Protein AF-A0AAN7P7C6-F1 (afdb_monomer_lite)

Foldseek 3Di:
DDDDDDDDDDDDDDDDDDDDDCPPDPDPPPPPDQAADEQVNLVVVCVVVVDDLVRSLVVVVVCVVVVRHDPPHDSCPSVCVVVVVVPPDPDPCLFFLDDPPPVVCVVVDPDGHGDDDQDDPPSPNPDDDPDDPVPDDDDVQVVLLVLLQVLLCPDDCPAQLVVVVCVVCVVDDSVCSNRSPDHSVSSVVCLPDPVSLVSDDPVSNVSSVVSNVD

Structure (mmCIF, N/CA/C/O backbone):
data_AF-A0AAN7P7C6-F1
#
_entry.id   AF-A0AAN7P7C6-F1
#
loop_
_atom_site.group_PDB
_atom_site.id
_atom_site.type_symbol
_atom_site.label_atom_id
_atom_site.label_alt_id
_atom_site.label_comp_id
_atom_site.label_asym_id
_atom_site.label_entity_id
_atom_site.label_seq_id
_atom_site.pdbx_PDB_ins_code
_atom_site.Cartn_x
_atom_site.Cartn_y
_atom_site.Cartn_z
_atom_site.occupancy
_atom_site.B_iso_or_equiv
_atom_site.auth_seq_id
_atom_site.auth_comp_id
_atom_site.auth_asym_id
_atom_site.auth_atom_id
_atom_site.pdbx_PDB_model_num
ATOM 1 N N . MET A 1 1 ? 38.086 -78.136 38.978 1.00 41.84 1 MET A N 1
ATOM 2 C CA . MET A 1 1 ? 38.034 -78.380 37.524 1.00 41.84 1 MET A CA 1
ATOM 3 C C . MET A 1 1 ? 38.592 -77.119 36.884 1.00 41.84 1 MET A C 1
ATOM 5 O O . MET A 1 1 ? 37.825 -76.219 36.587 1.00 41.84 1 MET A O 1
ATOM 9 N N . SER A 1 2 ? 39.904 -76.863 36.952 1.00 34.91 2 SER A N 1
ATOM 10 C CA . SER A 1 2 ? 41.025 -77.713 36.476 1.00 34.91 2 SER A CA 1
ATOM 11 C C . SER A 1 2 ? 40.855 -77.948 34.974 1.00 34.91 2 SER A C 1
ATOM 13 O O . SER A 1 2 ? 39.851 -78.556 34.617 1.00 34.91 2 SER A O 1
ATOM 15 N N . GLN A 1 3 ? 41.639 -77.226 34.154 1.00 33.44 3 GLN A N 1
ATOM 16 C CA . GLN A 1 3 ? 42.780 -77.745 33.350 1.00 33.44 3 GLN A CA 1
ATOM 17 C C . GLN A 1 3 ? 42.291 -78.570 32.149 1.00 33.44 3 GLN A C 1
ATOM 19 O O . GLN A 1 3 ? 41.327 -79.307 32.292 1.00 33.44 3 GLN A O 1
ATOM 24 N N . ASP A 1 4 ? 42.834 -78.550 30.937 1.00 33.22 4 ASP A N 1
ATOM 25 C CA . ASP A 1 4 ? 44.028 -78.013 30.254 1.00 33.22 4 ASP A CA 1
ATOM 26 C C . ASP A 1 4 ? 43.662 -78.109 28.738 1.00 33.22 4 ASP A C 1
ATOM 28 O O . ASP A 1 4 ? 42.779 -78.892 28.387 1.00 33.22 4 ASP A O 1
ATOM 32 N N . LEU A 1 5 ? 44.092 -77.270 27.786 1.00 42.06 5 LEU A N 1
ATOM 33 C CA . LEU A 1 5 ? 45.444 -77.079 27.226 1.00 42.06 5 LEU A CA 1
ATOM 34 C C . LEU A 1 5 ? 46.142 -78.365 26.723 1.00 42.06 5 LEU A C 1
ATOM 36 O O . LEU A 1 5 ? 46.981 -78.918 27.418 1.00 42.06 5 LEU A O 1
ATOM 40 N N . SER A 1 6 ? 45.842 -78.774 25.483 1.00 37.19 6 SER A N 1
ATOM 41 C CA . SER A 1 6 ? 46.757 -79.394 24.490 1.00 37.19 6 SER A CA 1
ATOM 42 C C . SER A 1 6 ? 45.931 -79.656 23.211 1.00 37.19 6 SER A C 1
ATOM 44 O O . SER A 1 6 ? 44.838 -80.199 23.302 1.00 37.19 6 SER A O 1
ATOM 46 N N . ASP A 1 7 ? 46.263 -79.210 22.002 1.00 36.22 7 ASP A N 1
ATOM 47 C CA . ASP A 1 7 ? 47.577 -79.189 21.377 1.00 36.22 7 ASP A CA 1
ATOM 48 C C . ASP A 1 7 ? 47.864 -77.872 20.645 1.00 36.22 7 ASP A C 1
ATOM 50 O O . ASP A 1 7 ? 47.148 -77.447 19.735 1.00 36.22 7 ASP A O 1
ATOM 54 N N . LEU A 1 8 ? 48.983 -77.273 21.050 1.00 42.84 8 LEU A N 1
ATOM 55 C CA . LEU A 1 8 ? 49.893 -76.557 20.171 1.00 42.84 8 LEU A CA 1
ATOM 56 C C . LEU A 1 8 ? 50.578 -77.586 19.257 1.00 42.84 8 LEU A C 1
ATOM 58 O O . LEU A 1 8 ? 51.174 -78.542 19.744 1.00 42.84 8 LEU A O 1
ATOM 62 N N . SER A 1 9 ? 50.588 -77.317 17.960 1.00 41.06 9 SER A N 1
ATOM 63 C CA . SER A 1 9 ? 51.761 -77.551 17.114 1.00 41.06 9 SER A CA 1
ATOM 64 C C . SER A 1 9 ? 51.738 -76.420 16.088 1.00 41.06 9 SER A C 1
ATOM 66 O O . SER A 1 9 ? 50.829 -76.361 15.262 1.00 41.06 9 SER A O 1
ATOM 68 N N . ASP A 1 10 ? 52.501 -75.358 16.343 1.00 41.09 10 ASP A N 1
ATOM 69 C CA . ASP A 1 10 ? 53.883 -75.210 15.852 1.00 41.09 10 ASP A CA 1
ATOM 70 C C . ASP A 1 10 ? 53.861 -74.870 14.359 1.00 41.09 10 ASP A C 1
ATOM 72 O O . ASP A 1 10 ? 53.256 -75.585 13.570 1.00 41.09 10 ASP A O 1
ATOM 76 N N . LEU A 1 11 ? 54.482 -73.834 13.815 1.00 42.72 11 LEU A N 1
ATOM 77 C CA . LEU A 1 11 ? 55.506 -72.840 14.165 1.00 42.72 11 LEU A CA 1
ATOM 78 C C . LEU A 1 11 ? 55.443 -71.883 12.935 1.00 42.72 11 LEU A C 1
ATOM 80 O O . LEU A 1 11 ? 55.070 -72.329 11.850 1.00 42.72 11 LEU A O 1
ATOM 84 N N . SER A 1 12 ? 55.755 -70.592 12.921 1.00 40.00 12 SER A N 1
ATOM 85 C CA . SER A 1 12 ? 56.535 -69.721 13.796 1.00 40.00 12 SER A CA 1
ATOM 86 C C . SER A 1 12 ? 56.384 -68.276 13.281 1.00 40.00 12 SER A C 1
ATOM 88 O O . SER A 1 12 ? 56.509 -68.037 12.080 1.00 40.00 12 SER A O 1
ATOM 90 N N . ASP A 1 13 ? 56.127 -67.357 14.208 1.00 36.00 13 ASP A N 1
ATOM 91 C CA . ASP A 1 13 ? 56.862 -66.107 14.468 1.00 36.00 13 ASP A CA 1
ATOM 92 C C . ASP A 1 13 ? 57.105 -65.068 13.351 1.00 36.00 13 ASP A C 1
ATOM 94 O O . ASP A 1 13 ? 58.026 -65.152 12.547 1.00 36.00 13 ASP A O 1
ATOM 98 N N . THR A 1 14 ? 56.251 -64.040 13.369 1.00 39.28 14 THR A N 1
ATOM 99 C CA . THR A 1 14 ? 56.518 -62.671 13.871 1.00 39.28 14 THR A CA 1
ATOM 100 C C . THR A 1 14 ? 57.891 -61.998 13.646 1.00 39.28 14 THR A C 1
ATOM 102 O O . THR A 1 14 ? 58.908 -62.462 14.147 1.00 39.28 14 THR A O 1
ATOM 105 N N . GLU A 1 15 ? 57.799 -60.779 13.074 1.00 44.72 15 GLU A N 1
ATOM 106 C CA . GLU A 1 15 ? 58.748 -59.634 13.054 1.00 44.72 15 GLU A CA 1
ATOM 107 C C . GLU A 1 15 ? 60.028 -59.807 12.216 1.00 44.72 15 GLU A C 1
ATOM 109 O O . GLU A 1 15 ? 60.771 -60.760 12.370 1.00 44.72 15 GLU A O 1
ATOM 114 N N . MET A 1 16 ? 60.416 -58.946 11.274 1.00 34.75 16 MET A N 1
ATOM 115 C CA . MET A 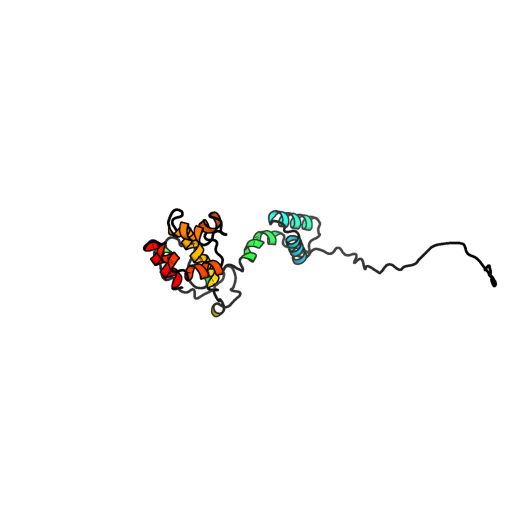1 16 ? 60.265 -57.513 10.972 1.00 34.75 16 MET A CA 1
ATOM 116 C C . MET A 1 16 ? 60.384 -57.390 9.422 1.00 34.75 16 MET A C 1
ATOM 118 O O . MET A 1 16 ? 60.939 -58.291 8.805 1.00 34.75 16 MET A O 1
ATOM 122 N N . VAL A 1 17 ? 59.950 -56.383 8.657 1.00 36.00 17 VAL A N 1
ATOM 123 C CA . VAL A 1 17 ? 60.179 -54.928 8.704 1.00 36.00 17 VAL A CA 1
ATOM 124 C C . VAL A 1 17 ? 59.410 -54.316 7.506 1.00 36.00 17 VAL A C 1
ATOM 126 O O . VAL A 1 17 ? 59.310 -54.956 6.464 1.00 36.00 17 VAL A O 1
ATOM 129 N N . GLU A 1 18 ? 58.988 -53.057 7.655 1.00 39.84 18 GLU A N 1
ATOM 130 C CA . GLU A 1 18 ? 58.665 -52.065 6.602 1.00 39.84 18 GLU A CA 1
ATOM 131 C C . GLU A 1 18 ? 57.413 -52.308 5.729 1.00 39.84 18 GLU A C 1
ATOM 133 O O . GLU A 1 18 ? 57.330 -53.205 4.903 1.00 39.84 18 GLU A O 1
ATOM 138 N N . PHE A 1 19 ? 56.315 -51.581 5.966 1.00 41.97 19 PHE A N 1
ATOM 139 C CA . PHE A 1 19 ? 56.111 -50.177 5.563 1.00 41.97 19 PHE A CA 1
ATOM 140 C C . PHE A 1 19 ? 56.259 -49.999 4.050 1.00 41.97 19 PHE A C 1
ATOM 142 O O . PHE A 1 19 ? 57.363 -49.810 3.575 1.00 41.97 19 PHE A O 1
ATOM 149 N N . PHE A 1 20 ? 55.143 -50.086 3.320 1.00 32.44 20 PHE A N 1
ATOM 150 C CA . PHE A 1 20 ? 54.698 -49.128 2.296 1.00 32.44 20 PHE A CA 1
ATOM 151 C C . PHE A 1 20 ? 53.353 -49.632 1.751 1.00 32.44 20 PHE A C 1
ATOM 153 O O . PHE A 1 20 ? 53.285 -50.492 0.875 1.00 32.44 20 PHE A O 1
ATOM 160 N N . SER A 1 21 ? 52.259 -49.131 2.326 1.00 39.59 21 SER A N 1
ATOM 161 C CA . SER A 1 21 ? 50.924 -49.285 1.751 1.00 39.59 21 SER A CA 1
ATOM 162 C C . SER A 1 21 ? 50.838 -48.377 0.528 1.00 39.59 21 SER A C 1
ATOM 164 O O . SER A 1 21 ? 50.734 -47.162 0.672 1.00 39.59 21 SER A O 1
ATOM 166 N N . ASP A 1 22 ? 50.906 -48.959 -0.664 1.00 42.47 22 ASP A N 1
ATOM 167 C CA . ASP A 1 22 ? 50.702 -48.250 -1.928 1.00 42.47 22 ASP A CA 1
ATOM 168 C C . ASP A 1 22 ? 49.186 -48.148 -2.204 1.00 42.47 22 ASP A C 1
ATOM 170 O O . ASP A 1 22 ? 48.612 -48.831 -3.056 1.00 42.47 22 ASP A O 1
ATOM 174 N N . GLU A 1 23 ? 48.500 -47.330 -1.402 1.00 47.97 23 GLU A N 1
ATOM 175 C CA . GLU A 1 23 ? 47.156 -46.838 -1.719 1.00 47.97 23 GLU A CA 1
ATOM 176 C C . GLU A 1 23 ? 47.327 -45.738 -2.767 1.00 47.97 23 GLU A C 1
ATOM 178 O O . GLU A 1 23 ? 47.659 -44.594 -2.460 1.00 47.97 23 GLU A O 1
ATOM 183 N N . ARG A 1 24 ? 47.165 -46.127 -4.034 1.00 48.12 24 ARG A N 1
ATOM 184 C CA . ARG A 1 24 ? 47.150 -45.216 -5.179 1.00 48.12 24 ARG A CA 1
ATOM 185 C C . ARG A 1 24 ? 46.070 -44.158 -4.970 1.00 48.12 24 ARG A C 1
ATOM 187 O O . ARG A 1 24 ? 44.881 -44.448 -5.097 1.00 48.12 24 ARG A O 1
ATOM 194 N N . ASP A 1 25 ? 46.532 -42.956 -4.642 1.00 45.72 25 ASP A N 1
ATOM 195 C CA . ASP A 1 25 ? 45.743 -41.736 -4.559 1.00 45.72 25 ASP A CA 1
ATOM 196 C C . ASP A 1 25 ? 45.026 -41.531 -5.894 1.00 45.72 25 ASP A C 1
ATOM 198 O O . ASP A 1 25 ? 45.630 -41.559 -6.968 1.00 45.72 25 ASP A O 1
ATOM 202 N N . SER A 1 26 ? 43.707 -41.429 -5.813 1.00 52.72 26 SER A N 1
ATOM 203 C CA . SER A 1 26 ? 42.824 -41.196 -6.942 1.00 52.72 26 SER A CA 1
ATOM 204 C C . SER A 1 26 ? 43.293 -39.975 -7.726 1.00 52.72 26 SER A C 1
ATOM 206 O O . SER A 1 26 ? 43.365 -38.885 -7.161 1.00 52.72 26 SER A O 1
ATOM 208 N N . ASP A 1 27 ? 43.574 -40.163 -9.015 1.00 42.25 27 ASP A N 1
ATOM 209 C CA . ASP A 1 27 ? 43.981 -39.121 -9.955 1.00 42.25 27 ASP A CA 1
ATOM 210 C C . ASP A 1 27 ? 42.988 -37.943 -9.947 1.00 42.25 27 ASP A C 1
ATOM 212 O O . ASP A 1 27 ? 42.008 -37.898 -10.695 1.00 42.25 27 ASP A O 1
ATOM 216 N N . PHE A 1 28 ? 43.240 -36.949 -9.096 1.00 47.59 28 PHE A N 1
ATOM 217 C CA . PHE A 1 28 ? 42.701 -35.615 -9.282 1.00 47.59 28 PHE A CA 1
ATOM 218 C C . PHE A 1 28 ? 43.470 -35.020 -10.456 1.00 47.59 28 PHE A C 1
ATOM 220 O O . PHE A 1 28 ? 44.597 -34.548 -10.298 1.00 47.59 28 PHE A O 1
ATOM 227 N N . GLU A 1 29 ? 42.879 -35.077 -11.650 1.00 56.81 29 GLU A N 1
ATOM 228 C CA . GLU A 1 29 ? 43.390 -34.348 -12.804 1.00 56.81 29 GLU A CA 1
ATOM 229 C C . GLU A 1 29 ? 43.431 -32.848 -12.467 1.00 56.81 29 GLU A C 1
ATOM 231 O O . GLU A 1 29 ? 42.460 -32.103 -12.629 1.00 56.81 29 GLU A O 1
ATOM 236 N N . VAL A 1 30 ? 44.584 -32.380 -11.982 1.00 56.69 30 VAL A N 1
ATOM 237 C CA . VAL A 1 30 ? 44.912 -30.959 -11.928 1.00 56.69 30 VAL A CA 1
ATOM 238 C C . VAL A 1 30 ? 45.066 -30.514 -13.374 1.00 56.69 30 VAL A C 1
ATOM 240 O O . VAL A 1 30 ? 46.139 -30.604 -13.969 1.00 56.69 30 VAL A O 1
ATOM 243 N N . SER A 1 31 ? 43.975 -30.022 -13.951 1.00 45.75 31 SER A N 1
ATOM 244 C CA . SER A 1 31 ? 44.014 -29.248 -15.185 1.00 45.75 31 SER A CA 1
ATOM 245 C C . SER A 1 31 ? 44.934 -28.040 -14.961 1.00 45.75 31 SER A C 1
ATOM 247 O O . SER A 1 31 ? 44.552 -27.050 -14.337 1.00 45.75 31 SER A O 1
ATOM 249 N N . THR A 1 32 ? 46.170 -28.121 -15.453 1.00 54.94 32 THR A N 1
ATOM 250 C CA . THR A 1 32 ? 47.245 -27.119 -15.328 1.00 54.94 32 THR A CA 1
ATOM 251 C C . THR A 1 32 ? 47.055 -25.923 -16.273 1.00 54.94 32 THR A C 1
ATOM 253 O O . THR A 1 32 ? 48.002 -25.405 -16.862 1.00 54.94 32 THR A O 1
ATOM 256 N N . ALA A 1 33 ? 45.820 -25.432 -16.391 1.00 53.09 33 ALA A N 1
ATOM 257 C CA . ALA A 1 33 ? 45.485 -24.200 -17.096 1.00 53.09 33 ALA A CA 1
ATOM 258 C C . ALA A 1 33 ? 44.704 -23.270 -16.148 1.00 53.09 33 ALA A C 1
ATOM 260 O O . ALA A 1 33 ? 43.704 -23.711 -15.577 1.00 53.09 33 ALA A O 1
ATOM 261 N N . PRO A 1 34 ? 45.114 -21.998 -15.959 1.00 56.44 34 PRO A N 1
ATOM 262 C CA . PRO A 1 34 ? 44.382 -21.063 -15.109 1.00 56.44 34 PRO A CA 1
ATOM 263 C C . PRO A 1 34 ? 42.951 -20.896 -15.631 1.00 56.44 34 PRO A C 1
ATOM 265 O O . PRO A 1 34 ? 42.742 -20.358 -16.721 1.00 56.44 34 PRO A O 1
ATOM 268 N N . SER A 1 35 ? 41.956 -21.358 -14.872 1.00 62.22 35 SER A N 1
ATOM 269 C CA . SER A 1 35 ? 40.557 -21.142 -15.227 1.00 62.22 35 SER A CA 1
ATOM 270 C C . SER A 1 35 ? 40.212 -19.671 -14.994 1.00 62.22 35 SER A C 1
ATOM 272 O O . SER A 1 35 ? 40.178 -19.164 -13.874 1.00 62.22 35 SER A O 1
ATOM 274 N N . LEU A 1 36 ? 40.012 -18.941 -16.088 1.00 74.38 36 LEU A N 1
ATOM 275 C CA . LEU A 1 36 ? 39.578 -17.551 -16.034 1.00 74.38 36 LEU A CA 1
ATOM 276 C C . LEU A 1 36 ? 38.104 -17.499 -15.625 1.00 74.38 36 LEU A C 1
ATOM 278 O O . LEU A 1 36 ? 37.274 -18.231 -16.165 1.00 74.38 36 LEU A O 1
ATOM 282 N N . PHE A 1 37 ? 37.749 -16.586 -14.725 1.00 75.69 37 PHE A N 1
ATOM 283 C CA . PHE A 1 37 ? 36.356 -16.352 -14.364 1.00 75.69 37 PHE A CA 1
ATOM 284 C C . PHE A 1 37 ? 35.590 -15.780 -15.565 1.00 75.69 37 PHE A C 1
ATOM 286 O O . PHE A 1 37 ? 35.931 -14.719 -16.115 1.00 75.69 37 PHE A O 1
ATOM 293 N N . SER A 1 38 ? 34.523 -16.480 -15.953 1.00 82.19 38 SER A N 1
ATOM 294 C CA . SER A 1 38 ? 33.512 -15.967 -16.874 1.00 82.19 38 SER A CA 1
ATOM 295 C C . SER A 1 38 ? 32.638 -14.911 -16.185 1.00 82.19 38 SER A C 1
ATOM 297 O O . SER A 1 38 ? 32.651 -14.751 -14.961 1.00 82.19 38 SER A O 1
ATOM 299 N N . GLN A 1 39 ? 31.861 -14.169 -16.976 1.00 78.75 39 GLN A N 1
ATOM 300 C CA . GLN A 1 39 ? 30.914 -13.180 -16.456 1.00 78.75 39 GLN A CA 1
ATOM 301 C C . GLN A 1 39 ? 29.863 -13.809 -15.525 1.00 78.75 39 GLN A C 1
ATOM 303 O O . GLN A 1 39 ? 29.468 -13.175 -14.543 1.00 78.75 39 GLN A O 1
ATOM 308 N N . ASP A 1 40 ? 29.440 -15.041 -15.809 1.00 78.88 40 ASP A N 1
ATOM 309 C CA . ASP A 1 40 ? 28.421 -15.749 -15.031 1.00 78.88 40 ASP A CA 1
ATOM 310 C C . ASP A 1 40 ? 28.988 -16.217 -13.690 1.00 78.88 40 ASP A C 1
ATOM 312 O O . ASP A 1 40 ? 28.446 -15.855 -12.649 1.00 78.88 40 ASP A O 1
ATOM 316 N N . ALA A 1 41 ? 30.164 -16.858 -13.696 1.00 81.38 41 ALA A N 1
ATOM 317 C CA . ALA A 1 41 ? 30.846 -17.296 -12.476 1.00 81.38 41 ALA A CA 1
ATOM 318 C C . ALA A 1 41 ? 31.163 -16.125 -11.529 1.00 81.38 41 ALA A C 1
ATOM 320 O O . ALA A 1 41 ? 31.007 -16.228 -10.313 1.00 81.38 41 ALA A O 1
ATOM 321 N N . LEU A 1 42 ? 31.563 -14.975 -12.085 1.00 84.19 42 LEU A N 1
ATOM 322 C CA . LEU A 1 42 ? 31.772 -13.756 -11.304 1.00 84.19 42 LEU A CA 1
ATOM 323 C C . LEU A 1 42 ? 30.457 -13.219 -10.713 1.00 84.19 42 LEU A C 1
ATOM 325 O O . LEU A 1 42 ? 30.439 -12.720 -9.588 1.00 84.19 42 LEU A O 1
ATOM 329 N N . SER A 1 43 ? 29.356 -13.307 -11.461 1.00 83.56 43 SER A N 1
ATOM 330 C CA . SER A 1 43 ? 28.042 -12.826 -11.019 1.00 83.56 43 SER A CA 1
ATOM 331 C C . SER A 1 43 ? 27.419 -13.726 -9.950 1.00 83.56 43 SER A C 1
ATOM 333 O O . SER A 1 43 ? 26.805 -13.199 -9.020 1.00 83.56 43 SER A O 1
ATOM 335 N N . ASP A 1 44 ? 27.621 -15.041 -10.041 1.00 84.69 44 ASP A N 1
ATOM 336 C CA . ASP A 1 44 ? 27.232 -16.004 -9.009 1.00 84.69 44 ASP A CA 1
ATOM 337 C C . ASP A 1 44 ? 28.022 -15.771 -7.718 1.00 84.69 44 ASP A C 1
ATOM 339 O O . ASP A 1 44 ? 27.416 -15.588 -6.666 1.00 84.69 44 ASP A O 1
ATOM 343 N N . LEU A 1 45 ? 29.348 -15.605 -7.803 1.00 84.69 45 LEU A N 1
ATOM 344 C CA . LEU A 1 45 ? 30.190 -15.294 -6.641 1.00 84.69 45 LEU A CA 1
ATOM 345 C C . LEU A 1 45 ? 29.743 -14.012 -5.919 1.00 84.69 45 LEU A C 1
ATOM 347 O O . LEU A 1 45 ? 29.685 -13.952 -4.693 1.00 84.69 45 LEU A O 1
ATOM 351 N N . ILE A 1 46 ? 29.405 -12.970 -6.679 1.00 85.25 46 ILE A N 1
ATOM 352 C CA . ILE A 1 46 ? 28.907 -11.703 -6.129 1.00 85.25 46 ILE A CA 1
ATOM 353 C C . ILE A 1 46 ? 27.550 -11.871 -5.434 1.00 85.25 46 ILE A C 1
ATOM 355 O O . ILE A 1 46 ? 27.271 -11.159 -4.466 1.00 85.25 46 ILE A O 1
ATOM 359 N N . ARG A 1 47 ? 26.694 -12.774 -5.927 1.00 83.31 47 ARG A N 1
ATOM 360 C CA . ARG A 1 47 ? 25.399 -13.085 -5.311 1.00 83.31 47 ARG A CA 1
ATOM 361 C C . ARG A 1 47 ? 25.580 -13.889 -4.028 1.00 83.31 47 ARG A C 1
ATOM 363 O O . ARG A 1 47 ? 24.954 -13.542 -3.035 1.00 83.31 47 ARG A O 1
ATOM 370 N N . ASP A 1 48 ? 26.432 -14.905 -4.047 1.00 86.94 48 ASP A N 1
ATOM 371 C CA . ASP A 1 48 ? 26.640 -15.808 -2.911 1.00 86.94 48 ASP A CA 1
ATOM 372 C C . ASP A 1 48 ? 27.312 -15.091 -1.731 1.00 86.94 48 ASP A C 1
ATOM 374 O O . ASP A 1 48 ? 27.031 -15.384 -0.572 1.00 86.94 48 ASP A O 1
ATOM 378 N N . LEU A 1 49 ? 28.149 -14.092 -2.025 1.00 83.69 49 LEU A N 1
ATOM 379 C CA . LEU A 1 49 ? 28.797 -13.231 -1.033 1.00 83.69 49 LEU A CA 1
ATOM 380 C C . LEU A 1 49 ? 27.965 -11.998 -0.625 1.00 83.69 49 LEU A C 1
ATOM 382 O O . LEU A 1 49 ? 28.449 -11.182 0.160 1.00 83.69 49 LEU A O 1
ATOM 386 N N . ASP A 1 50 ? 26.765 -11.826 -1.187 1.00 81.50 50 ASP A N 1
ATOM 387 C CA . ASP A 1 50 ? 25.870 -10.674 -0.983 1.00 81.50 50 ASP A CA 1
ATOM 388 C C . ASP A 1 50 ? 26.588 -9.307 -1.048 1.00 81.50 50 ASP A C 1
ATOM 390 O O . ASP A 1 50 ? 26.443 -8.420 -0.200 1.00 81.50 50 ASP A O 1
ATOM 394 N N . LEU A 1 51 ? 27.447 -9.130 -2.057 1.00 81.62 51 LEU A N 1
ATOM 395 C CA . LEU A 1 51 ? 28.272 -7.928 -2.161 1.00 81.62 51 LEU A CA 1
ATOM 396 C C . LEU A 1 51 ? 27.453 -6.723 -2.638 1.00 81.62 51 LEU A C 1
ATOM 398 O O . LEU A 1 51 ? 26.722 -6.777 -3.632 1.00 81.62 51 LEU A O 1
ATOM 402 N N . SER A 1 52 ? 27.664 -5.576 -1.984 1.00 80.94 52 SER A N 1
ATOM 403 C CA . SER A 1 52 ? 27.141 -4.290 -2.456 1.00 80.94 52 SER A CA 1
ATOM 404 C C . SER A 1 52 ? 27.734 -3.912 -3.821 1.00 80.94 52 SER A C 1
ATOM 406 O O . SER A 1 52 ? 28.778 -4.426 -4.229 1.00 80.94 52 SER A O 1
ATOM 408 N N . LYS A 1 53 ? 27.090 -2.986 -4.545 1.00 79.62 53 LYS A N 1
ATOM 409 C CA . LYS A 1 53 ? 27.525 -2.542 -5.884 1.00 79.62 53 LYS A CA 1
ATOM 410 C C . LYS A 1 53 ? 28.987 -2.083 -5.913 1.00 79.62 53 LYS A C 1
ATOM 412 O O . LYS A 1 53 ? 29.757 -2.541 -6.750 1.00 79.62 53 LYS A O 1
ATOM 417 N N . GLU A 1 54 ? 29.374 -1.234 -4.967 1.00 79.62 54 GLU A N 1
ATOM 418 C CA . GLU A 1 54 ? 30.740 -0.706 -4.874 1.00 79.62 54 GLU A CA 1
ATOM 419 C C . GLU A 1 54 ? 31.761 -1.817 -4.597 1.00 79.62 54 GLU A C 1
ATOM 421 O O . GLU A 1 54 ? 32.826 -1.856 -5.212 1.00 79.62 54 GLU A O 1
ATOM 426 N N . ARG A 1 55 ? 31.409 -2.774 -3.727 1.00 82.12 55 ARG A N 1
ATOM 427 C CA . ARG A 1 55 ? 32.260 -3.930 -3.406 1.00 82.12 55 ARG A CA 1
ATOM 428 C C . ARG A 1 55 ? 32.375 -4.906 -4.577 1.00 82.12 55 ARG A C 1
ATOM 430 O O . ARG A 1 55 ? 33.455 -5.434 -4.819 1.00 82.12 55 ARG A O 1
ATOM 437 N N . SER A 1 56 ? 31.292 -5.095 -5.326 1.00 84.88 56 SER A N 1
ATOM 438 C CA . SER A 1 56 ? 31.242 -5.926 -6.534 1.00 84.88 56 SER A CA 1
ATOM 439 C C . SER A 1 56 ? 32.125 -5.356 -7.647 1.00 84.88 56 SER A C 1
ATOM 441 O O . SER A 1 56 ? 32.902 -6.083 -8.262 1.00 84.88 56 SER A O 1
ATOM 443 N N . GLU A 1 57 ? 32.059 -4.040 -7.874 1.00 84.19 57 GLU A N 1
ATOM 444 C CA . GLU A 1 57 ? 32.925 -3.342 -8.833 1.00 84.19 57 GLU A CA 1
ATOM 445 C C . GLU A 1 57 ? 34.399 -3.410 -8.418 1.00 84.19 57 GLU A C 1
ATOM 447 O O . GLU A 1 57 ? 35.256 -3.693 -9.257 1.00 84.19 57 GLU A O 1
ATOM 452 N N . LEU A 1 58 ? 34.697 -3.201 -7.130 1.00 86.56 58 LEU A N 1
ATOM 453 C CA . LEU A 1 58 ? 36.059 -3.291 -6.606 1.00 86.56 58 LEU A CA 1
ATOM 454 C C . LEU A 1 58 ? 36.633 -4.705 -6.781 1.00 86.56 58 LEU A C 1
ATOM 456 O O . LEU A 1 58 ? 37.754 -4.849 -7.267 1.00 86.56 58 LEU A O 1
ATOM 460 N N . LEU A 1 59 ? 35.857 -5.742 -6.452 1.00 86.38 59 LEU A N 1
ATOM 461 C CA . LEU A 1 59 ? 36.242 -7.142 -6.637 1.00 86.38 59 LEU A CA 1
ATOM 462 C C . LEU A 1 59 ? 36.534 -7.448 -8.111 1.00 86.38 59 LEU A C 1
ATOM 464 O O . LEU A 1 59 ? 37.610 -7.948 -8.437 1.00 86.38 59 LEU A O 1
ATOM 468 N N . ALA A 1 60 ? 35.617 -7.091 -9.010 1.00 85.50 60 ALA A N 1
ATOM 469 C CA . ALA A 1 60 ? 35.782 -7.298 -10.445 1.00 85.50 60 ALA A CA 1
ATOM 470 C C . ALA A 1 60 ? 36.992 -6.524 -11.007 1.00 85.50 60 ALA A C 1
ATOM 472 O O . ALA A 1 60 ? 37.722 -7.043 -11.851 1.00 85.50 60 ALA A O 1
ATOM 473 N N . SER A 1 61 ? 37.261 -5.313 -10.508 1.00 85.81 61 SER A N 1
ATOM 474 C CA . SER A 1 61 ? 38.447 -4.534 -10.885 1.00 85.81 61 SER A CA 1
ATOM 475 C C . SER A 1 61 ? 39.746 -5.218 -10.460 1.00 85.81 61 SER A C 1
ATOM 477 O O . SER A 1 61 ? 40.673 -5.305 -11.262 1.00 85.81 61 SER A O 1
ATOM 479 N N . ARG A 1 62 ? 39.811 -5.747 -9.232 1.00 84.81 62 ARG A N 1
ATOM 480 C CA . ARG A 1 62 ? 40.997 -6.452 -8.717 1.00 84.81 62 ARG A CA 1
ATOM 481 C C . ARG A 1 62 ? 41.225 -7.793 -9.412 1.00 84.81 62 ARG A C 1
ATOM 483 O O . ARG A 1 62 ? 42.365 -8.150 -9.687 1.00 84.81 62 ARG A O 1
ATOM 490 N N . LEU A 1 63 ? 40.159 -8.522 -9.740 1.00 84.25 63 LEU A N 1
ATOM 491 C CA . LEU A 1 63 ? 40.258 -9.768 -10.507 1.00 84.25 63 LEU A CA 1
ATOM 492 C C . LEU A 1 63 ? 40.725 -9.514 -11.945 1.00 84.25 63 LEU A C 1
ATOM 494 O O . LEU A 1 63 ? 41.501 -10.301 -12.485 1.00 84.25 63 LEU A O 1
ATOM 498 N N . LYS A 1 64 ? 40.316 -8.390 -12.547 1.00 82.25 64 LYS A N 1
ATOM 499 C CA . LYS A 1 64 ? 40.817 -7.969 -13.860 1.00 82.25 64 LYS A CA 1
ATOM 500 C C . LYS A 1 64 ? 42.298 -7.608 -13.822 1.00 82.25 64 LYS A C 1
ATOM 502 O O . LYS A 1 64 ? 43.033 -8.012 -14.714 1.00 82.25 64 LYS A O 1
ATOM 507 N N . GLU A 1 65 ? 42.719 -6.864 -12.802 1.00 83.81 65 GLU A N 1
ATOM 508 C CA . GLU A 1 65 ? 44.121 -6.483 -12.586 1.00 83.81 65 GLU A CA 1
ATOM 509 C C . GLU A 1 65 ? 45.027 -7.710 -12.415 1.00 83.81 65 GLU A C 1
ATOM 511 O O . GLU A 1 65 ? 46.146 -7.728 -12.910 1.00 83.81 65 GLU A O 1
ATOM 516 N N . LYS A 1 66 ? 44.512 -8.781 -11.798 1.00 83.88 66 LYS A N 1
ATOM 517 C CA . LYS A 1 66 ? 45.211 -10.067 -11.667 1.00 83.88 66 LYS A CA 1
ATOM 518 C C . LYS A 1 66 ? 45.128 -10.976 -12.901 1.00 83.88 66 LYS A C 1
ATOM 520 O O . LYS A 1 66 ? 45.546 -12.124 -12.816 1.00 83.88 66 LYS A O 1
ATOM 525 N N . HIS A 1 67 ? 44.588 -10.498 -14.026 1.00 79.06 67 HIS A N 1
ATOM 526 C CA . HIS A 1 67 ? 44.369 -11.289 -15.245 1.00 79.06 67 HIS A CA 1
ATOM 527 C C . HIS A 1 67 ? 43.534 -12.565 -15.029 1.00 79.06 67 HIS A C 1
ATOM 529 O O . HIS A 1 67 ? 43.683 -13.532 -15.763 1.00 79.06 67 HIS A O 1
ATOM 535 N N . LEU A 1 68 ? 42.629 -12.566 -14.043 1.00 81.12 68 LEU A N 1
ATOM 536 C CA . LEU A 1 68 ? 41.792 -13.723 -13.692 1.00 81.12 68 LEU A CA 1
ATOM 537 C C . LEU A 1 68 ? 40.413 -13.700 -14.367 1.00 81.12 68 LEU A C 1
ATOM 539 O O . LEU A 1 68 ? 39.577 -14.546 -14.071 1.00 81.12 68 LEU A O 1
ATOM 543 N N . LEU A 1 69 ? 40.140 -12.730 -15.244 1.00 80.81 69 LEU A N 1
ATOM 544 C CA . LEU A 1 69 ? 38.863 -12.610 -15.952 1.00 80.81 69 LEU A CA 1
ATOM 545 C C . LEU A 1 69 ? 39.016 -12.954 -17.433 1.00 80.81 69 LEU A C 1
ATOM 547 O O . LEU A 1 69 ? 39.996 -12.571 -18.070 1.00 80.81 69 LEU A O 1
ATOM 551 N N . SER A 1 70 ? 37.999 -13.603 -18.000 1.00 79.00 70 SER A N 1
ATOM 552 C CA . SER A 1 70 ? 37.921 -13.855 -19.443 1.00 79.00 70 SER A CA 1
ATOM 553 C C . SER A 1 70 ? 37.888 -12.546 -20.256 1.00 79.00 70 SER A C 1
ATOM 555 O O . SER A 1 70 ? 37.377 -11.523 -19.789 1.00 79.00 70 SER A O 1
ATOM 557 N N . GLN A 1 71 ? 38.384 -12.565 -21.501 1.00 64.44 71 GLN A N 1
ATOM 558 C CA . GLN A 1 71 ? 38.579 -11.368 -22.346 1.00 64.44 71 GLN A CA 1
ATOM 559 C C . GLN A 1 71 ? 37.273 -10.648 -22.778 1.00 64.44 71 GLN A C 1
ATOM 561 O O . GLN A 1 71 ? 37.319 -9.648 -23.491 1.00 64.44 71 GLN A O 1
ATOM 566 N N . GLY A 1 72 ? 36.104 -11.093 -22.305 1.00 67.31 72 GLY A N 1
ATOM 567 C CA . GLY A 1 72 ? 34.795 -10.465 -22.528 1.00 67.31 72 GLY A CA 1
ATOM 568 C C . GLY A 1 72 ? 34.111 -9.899 -21.274 1.00 67.31 72 GLY A C 1
ATOM 569 O O . GLY A 1 72 ? 33.024 -9.331 -21.389 1.00 67.31 72 GLY A O 1
ATOM 570 N N . THR A 1 73 ? 34.707 -10.032 -20.083 1.00 65.81 73 THR A N 1
ATOM 571 C CA . THR A 1 73 ? 34.051 -9.679 -18.811 1.00 65.81 73 THR A CA 1
ATOM 572 C C . THR A 1 73 ? 33.974 -8.157 -18.620 1.00 65.81 73 THR A C 1
ATOM 574 O O . THR A 1 73 ? 34.987 -7.457 -18.513 1.00 65.81 73 THR A O 1
ATOM 577 N N . LYS A 1 74 ? 32.753 -7.613 -18.555 1.00 71.75 74 LYS A N 1
ATOM 578 C CA . LYS A 1 74 ? 32.509 -6.169 -18.411 1.00 71.75 74 LYS A CA 1
ATOM 579 C C . LYS A 1 74 ? 32.321 -5.814 -16.941 1.00 71.75 74 LYS A C 1
ATOM 581 O O . LYS A 1 74 ? 31.223 -5.946 -16.422 1.00 71.75 74 LYS A O 1
ATOM 586 N N . ILE A 1 75 ? 33.348 -5.258 -16.290 1.00 63.59 75 ILE A N 1
ATOM 587 C CA . ILE A 1 75 ? 33.263 -4.772 -14.890 1.00 63.59 75 ILE A CA 1
ATOM 588 C C . ILE A 1 75 ? 32.091 -3.795 -14.684 1.00 63.59 75 ILE A C 1
ATOM 590 O O . ILE A 1 75 ? 31.462 -3.770 -13.630 1.00 63.59 75 ILE A O 1
ATOM 594 N N . THR A 1 76 ? 31.763 -2.999 -15.705 1.00 60.34 76 THR A N 1
ATOM 595 C CA . THR A 1 76 ? 30.691 -1.998 -15.640 1.00 60.34 76 THR A CA 1
ATOM 596 C C . THR A 1 76 ? 29.285 -2.592 -15.536 1.00 60.34 76 THR A C 1
ATOM 598 O O . THR A 1 76 ? 28.359 -1.842 -15.237 1.00 60.34 76 THR A O 1
ATOM 601 N N . CYS A 1 77 ? 29.093 -3.904 -15.725 1.00 60.50 77 CYS A N 1
ATOM 602 C CA . CYS A 1 77 ? 27.775 -4.541 -15.620 1.00 60.50 77 CYS A CA 1
ATOM 603 C C . CYS A 1 77 ? 27.129 -4.361 -14.231 1.00 60.50 77 CYS A C 1
ATOM 605 O O . CYS A 1 77 ? 25.913 -4.190 -14.130 1.00 60.50 77 CYS A O 1
ATOM 607 N N . TYR A 1 78 ? 27.931 -4.292 -13.163 1.00 62.06 78 TYR A N 1
ATOM 608 C CA . TYR A 1 78 ? 27.441 -4.128 -11.792 1.00 62.06 78 TYR A CA 1
ATOM 609 C C . TYR A 1 78 ? 26.926 -2.712 -11.501 1.00 62.06 78 TYR A C 1
ATOM 611 O O . TYR A 1 78 ? 26.164 -2.521 -10.550 1.00 62.06 78 TYR A O 1
ATOM 619 N N . ARG A 1 79 ? 27.222 -1.733 -12.372 1.00 61.12 79 ARG A N 1
ATOM 620 C CA . ARG A 1 79 ? 26.663 -0.377 -12.264 1.00 61.12 79 ARG A CA 1
ATOM 621 C C . ARG A 1 79 ? 25.167 -0.332 -12.523 1.00 61.12 79 ARG A C 1
ATOM 623 O O . ARG A 1 79 ? 24.482 0.500 -11.926 1.00 61.12 79 ARG A O 1
ATOM 630 N N . ASP A 1 80 ? 24.685 -1.235 -13.368 1.00 56.47 80 ASP A N 1
ATOM 631 C CA . ASP A 1 80 ? 23.328 -1.247 -13.904 1.00 56.47 80 ASP A CA 1
ATOM 632 C C . ASP A 1 80 ? 22.473 -2.405 -13.364 1.00 56.47 80 ASP A C 1
ATOM 634 O O . ASP A 1 80 ? 21.338 -2.583 -13.806 1.00 56.47 80 ASP A O 1
ATOM 638 N N . ARG A 1 81 ? 22.964 -3.166 -12.371 1.00 54.41 81 ARG A N 1
ATOM 639 C CA . ARG A 1 81 ? 22.277 -4.343 -11.795 1.00 54.41 81 ARG A CA 1
ATOM 640 C C . ARG A 1 81 ? 20.860 -4.030 -11.283 1.00 54.41 81 ARG A C 1
ATOM 642 O O . ARG A 1 81 ? 19.952 -4.842 -11.437 1.00 54.41 81 ARG A O 1
ATOM 649 N N . GLU A 1 82 ? 20.615 -2.820 -10.778 1.00 49.53 82 GLU A N 1
ATOM 650 C CA . GLU A 1 82 ? 19.269 -2.377 -10.371 1.00 49.53 82 GLU A CA 1
ATOM 651 C C . GLU A 1 82 ? 18.303 -2.113 -11.538 1.00 49.53 82 GLU A C 1
ATOM 653 O O . GLU A 1 82 ? 17.087 -2.107 -11.344 1.00 49.53 82 GLU A O 1
ATOM 658 N N . LYS A 1 83 ? 18.800 -1.907 -12.764 1.00 51.22 83 LYS A N 1
ATOM 659 C CA . LYS A 1 83 ? 17.936 -1.762 -13.947 1.00 51.22 83 LYS A CA 1
ATOM 660 C C . LYS A 1 83 ? 17.323 -3.105 -14.351 1.00 51.22 83 LYS A C 1
ATOM 662 O O . LYS A 1 83 ? 16.201 -3.118 -14.850 1.00 51.22 83 LYS A O 1
ATOM 667 N N . VAL A 1 84 ? 18.018 -4.213 -14.079 1.00 45.62 84 VAL A N 1
ATOM 668 C CA . VAL A 1 84 ? 17.566 -5.583 -14.382 1.00 45.62 84 VAL A CA 1
ATOM 669 C C . VAL A 1 84 ? 16.564 -6.094 -13.340 1.00 45.62 84 VAL A C 1
ATOM 671 O O . VAL A 1 84 ? 15.618 -6.784 -13.694 1.00 45.62 84 VAL A O 1
ATOM 674 N N . ASN A 1 85 ? 16.656 -5.664 -12.078 1.00 38.50 85 ASN A N 1
ATOM 675 C CA . ASN A 1 85 ? 15.704 -6.068 -11.029 1.00 38.50 85 ASN A CA 1
ATOM 676 C C . ASN A 1 85 ? 14.365 -5.298 -11.039 1.00 38.50 85 ASN A C 1
ATOM 678 O O . ASN A 1 85 ? 13.502 -5.539 -10.196 1.00 38.50 85 ASN A O 1
ATOM 682 N N . LYS A 1 86 ? 14.124 -4.421 -12.024 1.00 38.91 86 LYS A N 1
ATOM 683 C CA . LYS A 1 86 ? 12.801 -3.806 -12.266 1.00 38.91 86 LYS A CA 1
ATOM 684 C C . LYS A 1 86 ? 11.859 -4.689 -13.096 1.00 38.91 86 LYS A C 1
ATOM 686 O O . LYS A 1 86 ? 10.933 -4.179 -13.718 1.00 38.91 86 LYS A O 1
ATOM 691 N N . VAL A 1 87 ? 12.058 -6.005 -13.112 1.00 38.53 87 VAL A N 1
ATOM 692 C CA . VAL A 1 87 ? 11.193 -6.945 -13.853 1.00 38.53 87 VAL A CA 1
ATOM 693 C C . VAL A 1 87 ? 9.871 -7.241 -13.115 1.00 38.53 87 VAL A C 1
ATOM 695 O O . VAL A 1 87 ? 8.968 -7.840 -13.684 1.00 38.53 87 VAL A O 1
ATOM 698 N N . GLY A 1 88 ? 9.685 -6.752 -11.884 1.00 39.31 88 GLY A N 1
ATOM 699 C CA . GLY A 1 88 ? 8.500 -7.067 -11.070 1.00 39.31 88 GLY A CA 1
ATOM 700 C C . GLY A 1 88 ? 7.549 -5.914 -10.741 1.00 39.31 88 GLY A C 1
ATOM 701 O O . GLY A 1 88 ? 6.618 -6.118 -9.965 1.00 39.31 88 GLY A O 1
ATOM 702 N N . THR A 1 89 ? 7.751 -4.691 -11.245 1.00 35.31 89 THR A N 1
ATOM 703 C CA . THR A 1 89 ? 6.819 -3.599 -10.915 1.00 35.31 89 THR A CA 1
ATOM 704 C C . THR A 1 89 ? 5.631 -3.629 -11.869 1.00 35.31 89 THR A C 1
ATOM 706 O O . THR A 1 89 ? 5.747 -3.237 -13.030 1.00 35.31 89 THR A O 1
ATOM 709 N N . LEU A 1 90 ? 4.483 -4.075 -11.357 1.00 43.62 90 LEU A N 1
ATOM 710 C CA . LEU A 1 90 ? 3.162 -3.943 -11.970 1.00 43.62 90 LEU A CA 1
ATOM 711 C C . LEU A 1 90 ? 2.840 -2.440 -12.119 1.00 43.62 90 LEU A C 1
ATOM 713 O O . LEU A 1 90 ? 2.159 -1.829 -11.299 1.00 43.62 90 LEU A O 1
ATOM 717 N N . ASN A 1 91 ? 3.434 -1.792 -13.116 1.00 47.62 91 ASN A N 1
ATOM 718 C CA . ASN A 1 91 ? 3.223 -0.379 -13.377 1.00 47.62 91 ASN A CA 1
ATOM 719 C C . ASN A 1 91 ? 1.893 -0.231 -14.116 1.00 47.62 91 ASN A C 1
ATOM 721 O O . ASN A 1 91 ? 1.747 -0.728 -15.232 1.00 47.62 91 ASN A O 1
ATOM 725 N N . PHE A 1 92 ? 0.962 0.532 -13.538 1.00 51.47 92 PHE A N 1
ATOM 726 C CA . PHE A 1 92 ? -0.284 0.980 -14.188 1.00 51.47 92 PHE A CA 1
ATOM 727 C C . PHE A 1 92 ? -0.054 1.528 -15.614 1.00 51.47 92 PHE A C 1
ATOM 729 O O . PHE A 1 92 ? -0.906 1.426 -16.495 1.00 51.47 92 PHE A O 1
ATOM 736 N N . HIS A 1 93 ? 1.161 2.024 -15.858 1.00 57.25 93 HIS A N 1
ATOM 737 C CA . HIS A 1 93 ? 1.688 2.473 -17.139 1.00 57.25 93 HIS A CA 1
ATOM 738 C C . HIS A 1 93 ? 1.592 1.464 -18.300 1.00 57.25 93 HIS A C 1
ATOM 740 O O . HIS A 1 93 ? 1.627 1.876 -19.458 1.00 57.25 93 HIS A O 1
ATOM 746 N N . ALA A 1 94 ? 1.492 0.159 -18.027 1.00 60.78 94 ALA A N 1
ATOM 747 C CA . ALA A 1 94 ? 1.358 -0.872 -19.062 1.00 60.78 94 ALA A CA 1
ATOM 748 C C . ALA A 1 94 ? -0.037 -0.891 -19.723 1.00 60.78 94 ALA A C 1
ATOM 750 O O . ALA A 1 94 ? -0.204 -1.422 -20.823 1.00 60.78 94 ALA A O 1
ATOM 751 N N . ILE A 1 95 ? -1.041 -0.304 -19.067 1.00 68.50 95 ILE A N 1
ATOM 752 C CA . ILE A 1 95 ? -2.446 -0.382 -19.485 1.00 68.50 95 ILE A CA 1
ATOM 753 C C . ILE A 1 95 ? -2.893 0.935 -20.121 1.00 68.50 95 ILE A C 1
ATOM 755 O O . ILE A 1 95 ? -3.474 0.933 -21.207 1.00 68.50 95 ILE A O 1
ATOM 759 N N . CYS A 1 96 ? -2.556 2.064 -19.503 1.00 71.56 96 CYS A N 1
ATOM 760 C CA . CYS A 1 96 ? -2.918 3.394 -19.983 1.00 71.56 96 CYS A CA 1
ATOM 761 C C . CYS A 1 96 ? -1.704 4.329 -20.030 1.00 71.56 96 CYS A C 1
ATOM 763 O O . CYS A 1 96 ? -0.646 4.058 -19.458 1.00 71.56 96 CYS A O 1
ATOM 765 N N . LEU A 1 97 ? -1.850 5.458 -20.722 1.00 74.62 97 LEU A N 1
ATOM 766 C CA . LEU A 1 97 ? -0.818 6.495 -20.833 1.00 74.62 97 LEU A CA 1
ATOM 767 C C . LEU A 1 97 ? -0.652 7.321 -19.543 1.00 74.62 97 LEU A C 1
ATOM 769 O O . LEU A 1 97 ? -0.214 8.467 -19.601 1.00 74.62 97 LEU A O 1
ATOM 773 N N . TRP A 1 98 ? -1.000 6.754 -18.385 1.00 74.38 98 TRP A N 1
ATOM 774 C CA . TRP A 1 98 ? -0.823 7.399 -17.091 1.00 74.38 98 TRP A CA 1
ATOM 775 C C . TRP A 1 98 ? 0.665 7.606 -16.810 1.00 74.38 98 TRP A C 1
ATOM 777 O O . TRP A 1 98 ? 1.431 6.645 -16.699 1.00 74.38 98 TRP A O 1
ATOM 787 N N . ASP A 1 99 ? 1.087 8.864 -16.719 1.00 69.50 99 ASP A N 1
ATOM 788 C CA . ASP A 1 99 ? 2.466 9.238 -16.415 1.00 69.50 99 ASP A CA 1
ATOM 789 C C . ASP A 1 99 ? 2.577 9.664 -14.952 1.00 69.50 99 ASP A C 1
ATOM 791 O O . ASP A 1 99 ? 2.027 10.692 -14.566 1.00 69.50 99 ASP A O 1
ATOM 795 N N . SER A 1 100 ? 3.336 8.921 -14.140 1.00 66.31 100 SER A N 1
ATOM 796 C CA . SER A 1 100 ? 3.547 9.236 -12.719 1.00 66.31 100 SER A CA 1
ATOM 797 C C . SER A 1 100 ? 4.200 10.601 -12.481 1.00 66.31 100 SER A C 1
A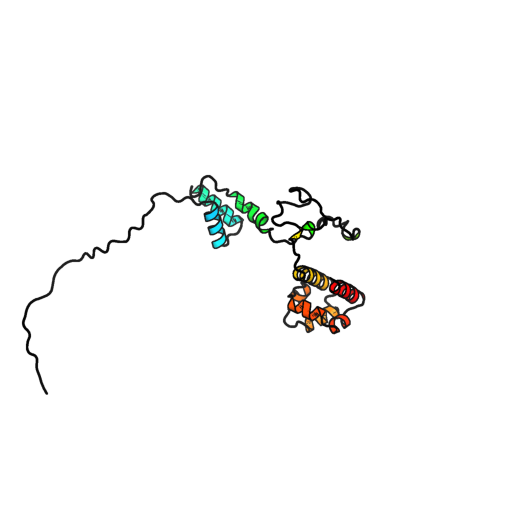TOM 799 O O . SER A 1 100 ? 4.138 11.128 -11.368 1.00 66.31 100 SER A O 1
ATOM 801 N N . ARG A 1 101 ? 4.816 11.194 -13.509 1.00 67.88 101 ARG A N 1
ATOM 802 C CA . ARG A 1 101 ? 5.477 12.501 -13.439 1.00 67.88 101 ARG A CA 1
ATOM 803 C C . ARG A 1 101 ? 4.547 13.668 -13.782 1.00 67.88 101 ARG A C 1
ATOM 805 O O . ARG A 1 101 ? 4.851 14.798 -13.403 1.00 67.88 101 ARG A O 1
ATOM 812 N N . ALA A 1 102 ? 3.399 13.417 -14.415 1.00 70.56 102 ALA A N 1
ATOM 813 C CA . ALA A 1 102 ? 2.443 14.439 -14.849 1.00 70.56 102 ALA A CA 1
ATOM 814 C C . ALA A 1 102 ? 1.520 14.927 -13.711 1.00 70.56 102 ALA A C 1
ATOM 816 O O . ALA A 1 102 ? 0.296 14.875 -13.810 1.00 70.56 102 ALA A O 1
ATOM 817 N N . LYS A 1 103 ? 2.107 15.437 -12.617 1.00 72.19 103 LYS A N 1
ATOM 818 C CA . LYS A 1 103 ? 1.385 15.831 -11.385 1.00 72.19 103 LYS A CA 1
ATOM 819 C C . LYS A 1 103 ? 0.234 16.824 -11.601 1.00 72.19 103 LYS A C 1
ATOM 821 O O . LYS A 1 103 ? -0.696 16.849 -10.803 1.00 72.19 103 LYS A O 1
ATOM 826 N N . LYS A 1 104 ? 0.315 17.663 -12.639 1.00 77.44 104 LYS A N 1
ATOM 827 C CA . LYS A 1 104 ? -0.707 18.674 -12.959 1.00 77.44 104 LYS A CA 1
ATOM 828 C C . LYS A 1 104 ? -1.964 18.050 -13.572 1.00 77.44 104 LYS A C 1
ATOM 830 O O . LYS A 1 104 ? -3.067 18.483 -13.265 1.00 77.44 104 LYS A O 1
ATOM 835 N N . ASP A 1 105 ? -1.793 17.000 -14.369 1.00 72.62 105 ASP A N 1
ATOM 836 C CA . ASP A 1 105 ? -2.886 16.364 -15.107 1.00 72.62 105 ASP A CA 1
ATOM 837 C C . ASP A 1 105 ? -3.619 15.311 -14.269 1.00 72.62 105 ASP A C 1
ATOM 839 O O . ASP A 1 105 ? -4.758 14.967 -14.571 1.00 72.62 105 ASP A O 1
ATOM 843 N N . HIS A 1 106 ? -2.994 14.813 -13.193 1.00 68.62 106 HIS A N 1
ATOM 844 C CA . HIS A 1 106 ? -3.543 13.751 -12.336 1.00 68.62 106 HIS A CA 1
ATOM 845 C C . HIS A 1 106 ? -4.906 14.078 -11.729 1.00 68.62 106 HIS A C 1
ATOM 847 O O . HIS A 1 106 ? -5.724 13.179 -11.575 1.00 68.62 106 HIS A O 1
ATOM 853 N N . TRP A 1 107 ? -5.150 15.345 -11.401 1.00 69.69 107 TRP A N 1
ATOM 854 C CA . TRP A 1 107 ? -6.383 15.777 -10.734 1.00 69.69 107 TRP A CA 1
ATOM 855 C C . TRP A 1 107 ? -7.436 16.317 -11.704 1.00 69.69 107 TRP A C 1
ATOM 857 O O . TRP A 1 107 ? -8.608 16.411 -11.354 1.00 69.69 107 TRP A O 1
ATOM 867 N N . LEU A 1 108 ? -7.022 16.657 -12.926 1.00 76.81 108 LEU A N 1
ATOM 868 C CA . LEU A 1 108 ? -7.890 17.208 -13.968 1.00 76.81 108 LEU A CA 1
ATOM 869 C C . LEU A 1 108 ? -8.410 16.113 -14.905 1.00 76.81 108 LEU A C 1
ATOM 871 O O . LEU A 1 108 ? -9.529 16.196 -15.408 1.00 76.81 108 LEU A O 1
ATOM 875 N N . LYS A 1 109 ? -7.608 15.069 -15.132 1.00 75.50 109 LYS A N 1
ATOM 876 C CA . LYS A 1 109 ? -7.894 14.001 -16.084 1.00 75.50 109 LYS A CA 1
ATOM 877 C C . LYS A 1 109 ? -8.260 12.709 -15.359 1.00 75.50 109 LYS A C 1
ATOM 879 O O . LYS A 1 109 ? -7.385 11.991 -14.877 1.00 75.50 109 LYS A O 1
ATOM 884 N N . LYS A 1 110 ? -9.561 12.407 -15.329 1.00 69.75 110 LYS A N 1
ATOM 885 C CA . LYS A 1 110 ? -10.090 11.134 -14.809 1.00 69.75 110 LYS A CA 1
ATOM 886 C C . LYS A 1 110 ? -9.788 9.967 -15.751 1.00 69.75 110 LYS A C 1
ATOM 888 O O . LYS A 1 110 ? -9.245 8.959 -15.310 1.00 69.75 110 LYS A O 1
ATOM 893 N N . ASP A 1 111 ? -10.042 10.147 -17.046 1.00 75.81 111 ASP A N 1
ATOM 894 C CA . ASP A 1 111 ? -9.866 9.088 -18.039 1.00 75.81 111 ASP A CA 1
ATOM 895 C C . ASP A 1 111 ? -8.545 9.232 -18.789 1.00 75.81 111 ASP A C 1
ATOM 897 O O . ASP A 1 111 ? -8.295 10.191 -19.530 1.00 75.81 111 ASP A O 1
ATOM 901 N N . TRP A 1 112 ? -7.669 8.249 -18.594 1.00 78.06 112 TRP A N 1
ATOM 902 C CA . TRP A 1 112 ? -6.394 8.185 -19.292 1.00 78.06 112 TRP A CA 1
ATOM 903 C C . TRP A 1 112 ? -6.533 7.355 -20.565 1.00 78.06 112 TRP A C 1
ATOM 905 O O . TRP A 1 112 ? -7.036 6.233 -20.500 1.00 78.06 112 TRP A O 1
ATOM 915 N N . PRO A 1 113 ? -6.061 7.865 -21.720 1.00 81.62 113 PRO A N 1
ATOM 916 C CA . PRO A 1 113 ? -6.154 7.126 -22.965 1.00 81.62 113 PRO A CA 1
ATOM 917 C C . PRO A 1 113 ? -5.420 5.795 -22.838 1.00 81.62 113 PRO A C 1
ATOM 919 O O . PRO A 1 113 ? -4.326 5.711 -22.260 1.00 81.62 113 PRO A O 1
ATOM 922 N N . LEU A 1 114 ? -6.045 4.759 -23.391 1.00 79.00 114 LEU A N 1
ATOM 923 C CA . LEU A 1 114 ? -5.452 3.439 -23.503 1.00 79.00 114 LEU A CA 1
ATOM 924 C C . LEU A 1 114 ? -4.116 3.558 -24.228 1.00 79.00 114 LEU A C 1
ATOM 926 O O . LEU A 1 114 ? -3.967 4.250 -25.238 1.00 79.00 114 LEU A O 1
ATOM 930 N N . ARG A 1 115 ? -3.111 2.884 -23.682 1.00 77.31 115 ARG A N 1
ATOM 931 C CA . ARG A 1 115 ? -1.841 2.742 -24.377 1.00 77.31 115 ARG A CA 1
ATOM 932 C C . ARG A 1 115 ? -2.082 1.775 -25.525 1.00 77.31 115 ARG A C 1
ATOM 934 O O . ARG A 1 115 ? -2.555 0.684 -25.263 1.00 77.31 115 ARG A O 1
ATOM 941 N N . ASN A 1 116 ? -1.767 2.133 -26.766 1.00 74.94 116 ASN A N 1
ATOM 942 C CA . ASN A 1 116 ? -1.941 1.217 -27.907 1.00 74.94 116 ASN A CA 1
ATOM 943 C C . ASN A 1 116 ? -0.611 0.637 -28.406 1.00 74.94 116 ASN A C 1
ATOM 945 O O . ASN A 1 116 ? -0.591 -0.468 -28.933 1.00 74.94 116 ASN A O 1
ATOM 949 N N . ASN A 1 117 ? 0.504 1.345 -28.195 1.00 75.38 117 ASN A N 1
ATOM 950 C CA . ASN A 1 117 ? 1.822 0.947 -28.690 1.00 75.38 117 ASN A CA 1
ATOM 951 C C . ASN A 1 117 ? 2.844 0.806 -27.546 1.00 75.38 117 ASN A C 1
ATOM 953 O O . ASN A 1 117 ? 2.830 1.589 -26.590 1.00 75.38 117 ASN A O 1
ATOM 957 N N . MET A 1 118 ? 3.736 -0.182 -27.675 1.00 72.19 118 MET A N 1
ATOM 958 C CA . MET A 1 118 ? 4.836 -0.481 -26.757 1.00 72.19 118 MET A CA 1
ATOM 959 C C . MET A 1 118 ? 6.213 -0.261 -27.413 1.00 72.19 118 MET A C 1
ATOM 961 O O . MET A 1 118 ? 7.098 -1.110 -27.333 1.00 72.19 118 MET A O 1
ATOM 965 N N . SER A 1 119 ? 6.403 0.868 -28.100 1.00 76.75 119 SER A N 1
ATOM 966 C CA . SER A 1 119 ? 7.689 1.185 -28.728 1.00 76.75 119 SER A CA 1
ATOM 967 C C . SER A 1 119 ? 8.755 1.496 -27.672 1.00 76.75 119 SER A C 1
ATOM 969 O O . SER A 1 119 ? 8.609 2.462 -26.916 1.00 76.75 119 SER A O 1
ATOM 971 N N . VAL A 1 120 ? 9.831 0.707 -27.655 1.00 78.38 120 VAL A N 1
ATOM 972 C CA . VAL A 1 120 ? 10.982 0.888 -26.758 1.00 78.38 120 VAL A CA 1
ATOM 973 C C . VAL A 1 120 ? 11.583 2.289 -26.932 1.00 78.38 120 VAL A C 1
ATOM 975 O O . VAL A 1 120 ? 11.687 2.800 -28.045 1.00 78.38 120 VAL A O 1
ATOM 978 N N . GLY A 1 121 ? 11.937 2.937 -25.823 1.00 74.06 121 GLY A N 1
ATOM 979 C CA . GLY A 1 121 ? 12.490 4.293 -25.786 1.00 74.06 121 GLY A CA 1
ATOM 980 C C . GLY A 1 121 ? 11.447 5.417 -25.789 1.00 74.06 121 GLY A C 1
ATOM 981 O O . GLY A 1 121 ? 11.802 6.569 -25.549 1.00 74.06 121 GLY A O 1
ATOM 982 N N . LYS A 1 122 ? 10.158 5.116 -25.995 1.00 71.31 122 LYS A N 1
ATOM 983 C CA . LYS A 1 122 ? 9.066 6.096 -25.872 1.00 71.31 122 LYS A CA 1
ATOM 984 C C . LYS A 1 122 ? 8.219 5.804 -24.643 1.00 71.31 122 LYS A C 1
ATOM 986 O O . LYS A 1 122 ? 8.017 4.648 -24.285 1.00 71.31 122 LYS A O 1
ATOM 991 N N . GLN A 1 123 ? 7.700 6.869 -24.023 1.00 68.50 123 GLN A N 1
ATOM 992 C CA . GLN A 1 123 ? 6.734 6.790 -22.921 1.00 68.50 123 GLN A CA 1
ATOM 993 C C . GLN A 1 123 ? 7.160 5.756 -21.856 1.00 68.50 123 GLN A C 1
ATOM 995 O O . GLN A 1 123 ? 6.455 4.784 -21.649 1.00 68.50 123 GLN A O 1
ATOM 1000 N N . ASN A 1 124 ? 8.345 5.922 -21.253 1.00 69.06 124 ASN A N 1
ATOM 1001 C CA . ASN A 1 124 ? 8.916 5.087 -20.176 1.00 69.06 124 ASN A CA 1
ATOM 1002 C C . ASN A 1 124 ? 9.047 3.566 -20.433 1.00 69.06 124 ASN A C 1
ATOM 1004 O O . ASN A 1 124 ? 9.285 2.809 -19.489 1.00 69.06 124 ASN A O 1
ATOM 1008 N N . ILE A 1 125 ? 8.949 3.097 -21.679 1.00 70.38 125 ILE A N 1
ATOM 1009 C CA . ILE A 1 125 ? 9.185 1.691 -22.029 1.00 70.38 125 ILE A CA 1
ATOM 1010 C C . ILE A 1 125 ? 10.676 1.499 -22.281 1.00 70.38 125 ILE A C 1
ATOM 1012 O O . ILE A 1 125 ? 11.192 1.844 -23.340 1.00 70.38 125 ILE A O 1
ATOM 1016 N N . ILE A 1 126 ? 11.376 0.984 -21.273 1.00 75.62 126 ILE A N 1
ATOM 1017 C CA . ILE A 1 126 ? 12.833 0.793 -21.323 1.00 75.62 126 ILE A CA 1
ATOM 1018 C C . ILE A 1 126 ? 13.191 -0.468 -22.118 1.00 75.62 126 ILE A C 1
ATOM 1020 O O . ILE A 1 126 ? 14.167 -0.462 -22.856 1.00 75.62 126 ILE A O 1
ATOM 1024 N N . ASN A 1 127 ? 12.370 -1.514 -22.003 1.00 77.12 127 ASN A N 1
ATOM 1025 C CA . ASN A 1 127 ? 12.607 -2.831 -22.589 1.00 77.12 127 ASN A CA 1
ATOM 1026 C C . ASN A 1 127 ? 11.360 -3.322 -23.341 1.00 77.12 127 ASN A C 1
ATOM 1028 O O . ASN A 1 127 ? 10.247 -2.914 -22.986 1.00 77.12 127 ASN A O 1
ATOM 1032 N N . PRO A 1 128 ? 11.515 -4.204 -24.346 1.00 77.12 128 PRO A N 1
ATOM 1033 C CA . PRO A 1 128 ? 10.377 -4.856 -24.982 1.00 77.12 128 PRO A CA 1
ATOM 1034 C C . PRO A 1 128 ? 9.572 -5.666 -23.949 1.00 77.12 128 PRO A C 1
ATOM 1036 O O . PRO A 1 128 ? 10.155 -6.230 -23.017 1.00 77.12 128 PRO A O 1
ATOM 1039 N N . PRO A 1 129 ? 8.234 -5.715 -24.072 1.00 73.38 129 PRO A N 1
ATOM 1040 C CA . PRO A 1 129 ? 7.397 -6.442 -23.127 1.00 73.38 129 PRO A CA 1
ATOM 1041 C C . PRO A 1 129 ? 7.676 -7.948 -23.197 1.00 73.38 129 PRO A C 1
ATOM 1043 O O . PRO A 1 129 ? 7.612 -8.544 -24.268 1.00 73.38 129 PRO A O 1
ATOM 1046 N N . LEU A 1 130 ? 7.943 -8.563 -22.041 1.00 80.19 130 LEU A N 1
ATOM 1047 C CA . LEU A 1 130 ? 8.165 -10.012 -21.923 1.00 80.19 130 LEU A CA 1
ATOM 1048 C C . LEU A 1 130 ? 6.870 -10.827 -22.060 1.00 80.19 130 LEU A C 1
ATOM 1050 O O . LEU A 1 130 ? 6.905 -12.015 -22.361 1.00 80.19 130 LEU A O 1
ATOM 1054 N N . VAL A 1 131 ? 5.724 -10.192 -21.808 1.00 76.50 131 VAL A N 1
ATOM 1055 C CA . VAL A 1 131 ? 4.401 -10.820 -21.794 1.00 76.50 131 VAL A CA 1
ATOM 1056 C C . VAL A 1 13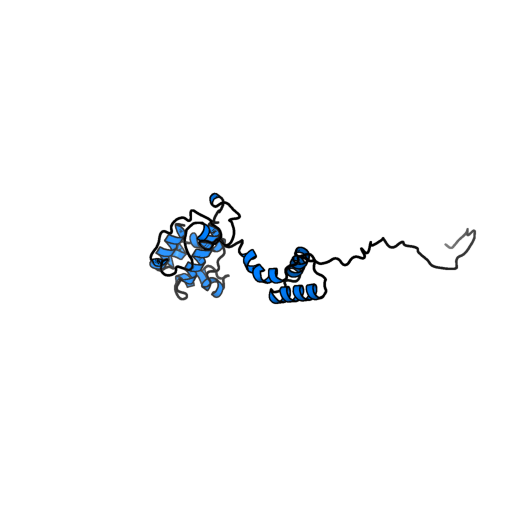1 ? 3.441 -9.954 -22.606 1.00 76.50 131 VAL A C 1
ATOM 1058 O O . VAL A 1 131 ? 3.453 -8.726 -22.493 1.00 76.50 131 VAL A O 1
ATOM 1061 N N . SER A 1 132 ? 2.608 -10.590 -23.434 1.00 76.31 132 SER A N 1
ATOM 1062 C CA . SER A 1 132 ? 1.556 -9.911 -24.194 1.00 76.31 132 SER A CA 1
ATOM 1063 C C . SER A 1 132 ? 0.527 -9.277 -23.256 1.00 76.31 132 SER A C 1
ATOM 1065 O O . SER A 1 132 ? 0.199 -9.840 -22.213 1.00 76.31 132 SER A O 1
ATOM 1067 N N . ARG A 1 133 ? -0.022 -8.122 -23.637 1.00 72.69 133 ARG A N 1
ATOM 1068 C CA . ARG A 1 133 ? -0.900 -7.314 -22.770 1.00 72.69 133 ARG A CA 1
ATOM 1069 C C . ARG A 1 133 ? -2.134 -8.065 -22.289 1.00 72.69 133 ARG A C 1
ATOM 1071 O O . ARG A 1 133 ? -2.485 -7.969 -21.121 1.00 72.69 133 ARG A O 1
ATOM 1078 N N . ASP A 1 134 ? -2.707 -8.882 -23.159 1.00 75.75 134 ASP A N 1
ATOM 1079 C CA . ASP A 1 134 ? -3.922 -9.661 -22.889 1.00 75.75 134 ASP A CA 1
ATOM 1080 C C . ASP A 1 134 ? -3.677 -10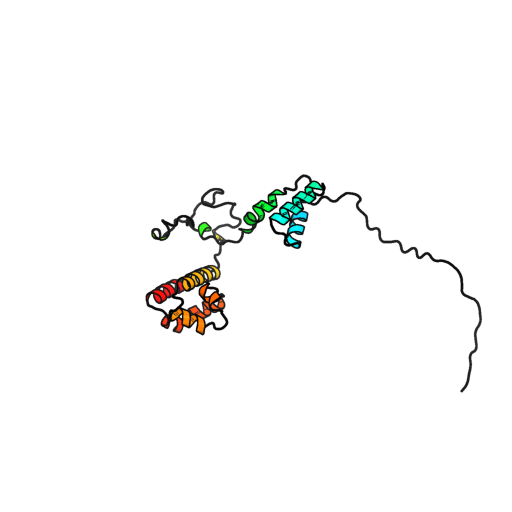.793 -21.877 1.00 75.75 134 ASP A C 1
ATOM 1082 O O . ASP A 1 134 ? -4.610 -11.397 -21.359 1.00 75.75 134 ASP A O 1
ATOM 1086 N N . LYS A 1 135 ? -2.403 -11.072 -21.573 1.00 78.88 135 LYS A N 1
ATOM 1087 C CA . LYS A 1 135 ? -1.966 -12.045 -20.566 1.00 78.88 135 LYS A CA 1
ATOM 1088 C C . LYS A 1 135 ? -1.499 -11.377 -19.268 1.00 78.88 135 LYS A C 1
ATOM 1090 O O . LYS A 1 135 ? -1.109 -12.077 -18.336 1.00 78.88 135 LYS A O 1
ATOM 1095 N N . ILE A 1 136 ? -1.527 -10.043 -19.181 1.00 73.88 136 ILE A N 1
ATOM 1096 C CA . ILE A 1 136 ? -1.209 -9.316 -17.948 1.00 73.88 136 ILE A CA 1
ATOM 1097 C C . ILE A 1 136 ? -2.440 -9.357 -17.046 1.00 73.88 136 ILE A C 1
ATOM 1099 O O . ILE A 1 136 ? -3.351 -8.539 -17.154 1.00 73.88 136 ILE A O 1
ATOM 1103 N N . ILE A 1 137 ? -2.455 -10.318 -16.131 1.00 73.19 137 ILE A N 1
ATOM 1104 C CA . ILE A 1 137 ? -3.472 -10.401 -15.086 1.00 73.19 137 ILE A CA 1
ATOM 1105 C C . ILE A 1 137 ? -2.996 -9.533 -13.923 1.00 73.19 137 ILE A C 1
ATOM 1107 O O . ILE A 1 137 ? -1.952 -9.810 -13.333 1.00 73.19 137 ILE A O 1
ATOM 1111 N N . LEU A 1 138 ? -3.744 -8.481 -13.582 1.00 67.50 138 LEU A N 1
ATOM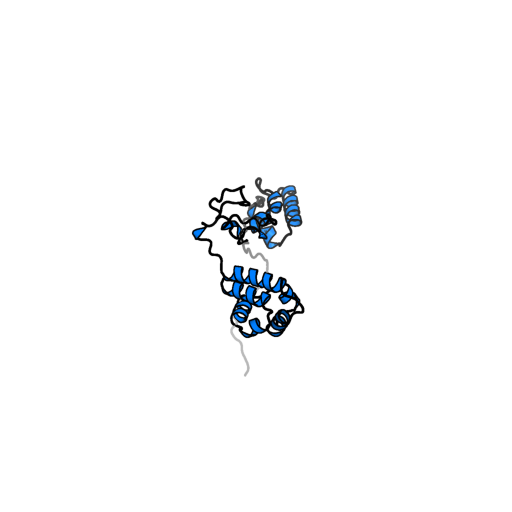 1112 C CA . LEU A 1 138 ? -3.500 -7.743 -12.345 1.00 67.50 138 LEU A CA 1
ATOM 1113 C C . LEU A 1 138 ? -4.165 -8.505 -11.193 1.00 67.50 138 LEU A C 1
ATOM 1115 O O . LEU A 1 138 ? -5.395 -8.598 -11.178 1.00 67.50 138 LEU A O 1
ATOM 1119 N N . PRO A 1 139 ? -3.418 -9.036 -10.210 1.00 72.56 139 PRO A N 1
ATOM 1120 C CA . PRO A 1 139 ? -4.046 -9.734 -9.101 1.00 72.56 139 PRO A CA 1
ATOM 1121 C C . PRO A 1 139 ? -4.839 -8.715 -8.269 1.00 72.56 139 PRO A C 1
ATOM 1123 O O . PRO A 1 139 ? -4.230 -7.770 -7.749 1.00 72.56 139 PRO A O 1
ATOM 1126 N N . PRO A 1 140 ? -6.163 -8.895 -8.078 1.00 72.75 140 PRO A N 1
ATOM 1127 C CA . PRO A 1 140 ? -7.003 -7.946 -7.337 1.00 72.75 140 PRO A CA 1
ATOM 1128 C C . PRO A 1 140 ? -6.462 -7.621 -5.938 1.00 72.75 140 PRO A C 1
ATOM 1130 O O . PRO A 1 140 ? -6.659 -6.529 -5.409 1.00 72.75 140 PRO A O 1
ATOM 1133 N N . LEU A 1 141 ? -5.713 -8.559 -5.350 1.00 75.75 141 LEU A N 1
ATOM 1134 C CA . LEU A 1 141 ? -5.080 -8.401 -4.049 1.00 75.75 141 LEU A CA 1
ATOM 1135 C C . LEU A 1 141 ? -4.043 -7.264 -4.004 1.00 75.75 141 LEU A C 1
ATOM 1137 O O . LEU A 1 141 ? -4.058 -6.490 -3.052 1.00 75.75 141 LEU A O 1
ATOM 1141 N N . HIS A 1 142 ? -3.163 -7.126 -5.003 1.00 74.00 142 HIS A N 1
ATOM 1142 C CA . HIS A 1 142 ? -2.120 -6.086 -4.985 1.00 74.00 142 HIS A CA 1
ATOM 1143 C C . HIS A 1 142 ? -2.704 -4.679 -5.132 1.00 74.00 142 HIS A C 1
ATOM 1145 O O . HIS A 1 142 ? -2.217 -3.738 -4.505 1.00 74.00 142 HIS A O 1
ATOM 1151 N N . ILE A 1 143 ? -3.782 -4.555 -5.906 1.00 80.25 143 ILE A N 1
ATOM 1152 C CA . ILE A 1 143 ? -4.537 -3.310 -6.050 1.00 80.25 143 ILE A CA 1
ATOM 1153 C C . ILE A 1 143 ? -5.182 -2.943 -4.706 1.00 80.25 143 ILE A C 1
ATOM 1155 O O . ILE A 1 143 ? -4.980 -1.836 -4.207 1.00 80.25 143 ILE A O 1
ATOM 1159 N N . LYS A 1 144 ? -5.866 -3.900 -4.061 1.00 83.69 144 LYS A N 1
ATOM 1160 C CA . LYS A 1 144 ? -6.503 -3.691 -2.749 1.00 83.69 144 LYS A CA 1
ATOM 1161 C C . LYS A 1 144 ? -5.500 -3.363 -1.646 1.00 83.69 144 LYS A C 1
ATOM 1163 O O . LYS A 1 144 ? -5.763 -2.475 -0.842 1.00 83.69 144 LYS A O 1
ATOM 1168 N N . LEU A 1 145 ? -4.329 -4.002 -1.642 1.00 86.50 145 LEU A N 1
ATOM 1169 C CA . LEU A 1 145 ? -3.224 -3.671 -0.733 1.00 86.50 145 LEU A CA 1
ATOM 1170 C C . LEU A 1 145 ? -2.750 -2.222 -0.923 1.00 86.50 145 LEU A C 1
ATOM 1172 O O . LEU A 1 145 ? -2.554 -1.499 0.054 1.00 86.50 145 LEU A O 1
ATOM 1176 N N . GLY A 1 146 ? -2.586 -1.784 -2.175 1.00 87.00 146 GLY A N 1
ATOM 1177 C CA . GLY A 1 146 ? -2.183 -0.417 -2.506 1.00 87.00 146 GLY A CA 1
ATOM 1178 C C . GLY A 1 146 ? -3.203 0.629 -2.054 1.00 87.00 146 GLY A C 1
ATOM 1179 O O . GLY A 1 146 ? -2.827 1.602 -1.397 1.00 87.00 146 GLY A O 1
ATOM 1180 N N . PHE A 1 1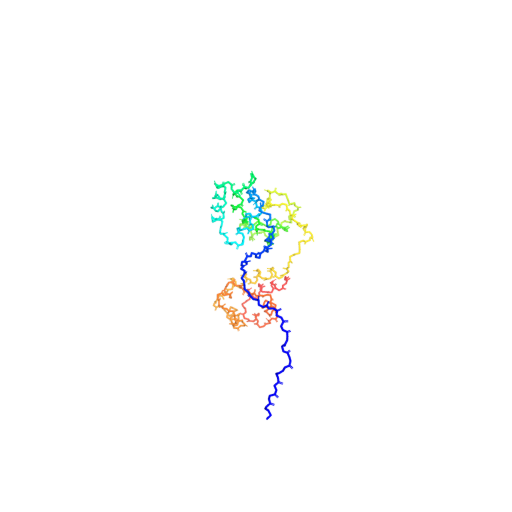47 ? -4.484 0.407 -2.350 1.00 87.19 147 PHE A N 1
ATOM 1181 C CA . PHE A 1 147 ? -5.568 1.296 -1.930 1.00 87.19 147 PHE A CA 1
ATOM 1182 C C . PHE A 1 147 ? -5.730 1.337 -0.415 1.00 87.19 147 PHE A C 1
ATOM 1184 O O . PHE A 1 147 ? -5.765 2.427 0.142 1.00 87.19 147 PHE A O 1
ATOM 1191 N N . MET A 1 148 ? -5.731 0.188 0.268 1.00 90.88 148 MET A N 1
ATOM 1192 C CA . MET A 1 148 ? -5.818 0.145 1.731 1.00 90.88 148 MET A CA 1
ATOM 1193 C C . MET A 1 148 ? -4.679 0.940 2.377 1.00 90.88 148 MET A C 1
ATOM 1195 O O . MET A 1 148 ? -4.886 1.707 3.318 1.00 90.88 148 MET A O 1
ATOM 1199 N N . LYS A 1 149 ? -3.465 0.816 1.829 1.00 91.50 149 LYS A N 1
ATOM 1200 C CA . LYS A 1 149 ? -2.307 1.575 2.296 1.00 91.50 149 LYS A CA 1
ATOM 1201 C C . LYS A 1 149 ? -2.508 3.082 2.154 1.00 91.50 149 LYS A C 1
ATOM 1203 O O . LYS A 1 149 ? -2.159 3.830 3.065 1.00 91.50 149 LYS A O 1
ATOM 1208 N N . GLN A 1 150 ? -3.026 3.531 1.013 1.00 90.31 150 GLN A N 1
ATOM 1209 C CA . GLN A 1 150 ? -3.287 4.949 0.759 1.00 90.31 150 GLN A CA 1
ATOM 1210 C C . GLN A 1 150 ? -4.439 5.476 1.616 1.00 90.31 150 GLN A C 1
ATOM 1212 O O . GLN A 1 150 ? -4.272 6.509 2.259 1.00 90.31 150 GLN A O 1
ATOM 1217 N N . TYR A 1 151 ? -5.538 4.726 1.697 1.00 91.31 151 TYR A N 1
ATOM 1218 C CA . TYR A 1 151 ? -6.700 5.032 2.524 1.00 91.31 151 TYR A CA 1
ATOM 1219 C C . TYR A 1 151 ? -6.278 5.255 3.973 1.00 91.31 151 TYR A C 1
ATOM 1221 O O . TYR A 1 151 ? -6.443 6.345 4.516 1.00 91.31 151 TYR A O 1
ATOM 1229 N N . VAL A 1 152 ? -5.594 4.276 4.575 1.00 92.56 152 VAL A N 1
ATOM 1230 C CA . VAL A 1 152 ? -5.168 4.411 5.968 1.00 92.56 152 VAL A CA 1
ATOM 1231 C C . VAL A 1 152 ? -4.158 5.533 6.141 1.00 92.56 152 VAL A C 1
ATOM 1233 O O . VAL A 1 152 ? -4.209 6.211 7.160 1.00 92.56 152 VAL A O 1
ATOM 1236 N N . LYS A 1 153 ? -3.264 5.795 5.178 1.00 91.56 153 LYS A N 1
ATOM 1237 C CA . LYS A 1 153 ? -2.355 6.953 5.238 1.00 91.56 153 LYS A CA 1
ATOM 1238 C C . LYS A 1 153 ? -3.092 8.294 5.270 1.00 91.56 153 LYS A C 1
ATOM 1240 O O . LYS A 1 153 ? -2.625 9.168 5.994 1.00 91.56 153 LYS A O 1
ATOM 1245 N N . ALA A 1 154 ? -4.196 8.421 4.537 1.00 90.31 154 ALA A N 1
ATOM 1246 C CA . ALA A 1 154 ? -5.025 9.622 4.488 1.00 90.31 154 ALA A CA 1
ATOM 1247 C C . ALA A 1 154 ? -5.961 9.774 5.701 1.00 90.31 154 ALA A C 1
ATOM 1249 O O . ALA A 1 154 ? -6.331 10.898 6.028 1.00 90.31 154 ALA A O 1
ATOM 1250 N N . LEU A 1 155 ? -6.300 8.677 6.394 1.00 91.56 155 LEU A N 1
ATOM 1251 C CA . LEU A 1 155 ? -7.137 8.716 7.599 1.00 91.56 155 LEU A CA 1
ATOM 1252 C C . LEU A 1 155 ? -6.568 9.624 8.692 1.00 91.56 155 LEU A C 1
ATOM 1254 O O . LEU A 1 155 ? -5.353 9.669 8.937 1.00 91.56 155 LEU A O 1
ATOM 1258 N N . ASN A 1 156 ? -7.481 10.236 9.447 1.00 92.00 156 ASN A N 1
ATOM 1259 C CA . ASN A 1 156 ? -7.138 10.961 10.658 1.00 92.00 156 ASN A CA 1
ATOM 1260 C C . ASN A 1 156 ? -6.579 10.000 11.726 1.00 92.00 156 ASN A C 1
ATOM 1262 O O . ASN A 1 156 ? -7.283 9.132 12.239 1.00 92.00 156 ASN A O 1
ATOM 1266 N N . LYS A 1 157 ? -5.304 10.178 12.098 1.00 91.94 157 LYS A N 1
ATOM 1267 C CA . LYS A 1 157 ? -4.581 9.290 13.031 1.00 91.94 157 LYS A CA 1
ATOM 1268 C C . LYS A 1 157 ? -5.065 9.369 14.476 1.00 91.94 157 LYS A C 1
ATOM 1270 O O . LYS A 1 157 ? -4.719 8.494 15.266 1.00 91.94 157 LYS A O 1
ATOM 1275 N N . THR A 1 158 ? -5.814 10.409 14.824 1.00 92.00 158 THR A N 1
ATOM 1276 C CA . THR A 1 158 ? -6.456 10.573 16.134 1.00 92.00 158 THR A CA 1
ATOM 1277 C C . THR A 1 158 ? -7.971 10.388 16.057 1.00 92.00 158 THR A C 1
ATOM 1279 O O . THR A 1 158 ? -8.651 10.549 17.064 1.00 92.00 158 THR A O 1
ATOM 1282 N N . GLY A 1 159 ? -8.506 10.064 14.875 1.00 92.44 159 GLY A N 1
ATOM 1283 C CA . GLY A 1 159 ? -9.936 9.897 14.652 1.00 92.44 159 GLY A CA 1
ATOM 1284 C C . GLY A 1 159 ? -10.477 8.532 15.100 1.00 92.44 159 GLY A C 1
ATOM 1285 O O . GLY A 1 159 ? -9.710 7.571 15.242 1.00 92.44 159 GLY A O 1
ATOM 1286 N N . PRO A 1 160 ? -11.812 8.421 15.247 1.00 93.62 160 PRO A N 1
ATOM 1287 C CA . PRO A 1 160 ? -12.483 7.201 15.701 1.00 93.62 160 PRO A CA 1
ATOM 1288 C C . PRO A 1 160 ? -12.237 6.005 14.770 1.00 93.62 160 PRO A C 1
ATOM 1290 O O . PRO A 1 160 ? -12.039 4.889 15.245 1.00 93.62 160 PRO A O 1
ATOM 1293 N N . CYS A 1 161 ? -12.147 6.235 13.457 1.00 93.88 161 CYS A N 1
ATOM 1294 C CA . CYS A 1 161 ? -11.845 5.201 12.465 1.00 93.88 161 CYS A CA 1
ATOM 1295 C C . CYS A 1 161 ? -10.449 4.575 12.674 1.00 93.88 161 CYS A C 1
ATOM 1297 O O . CYS A 1 161 ? -10.289 3.351 12.674 1.00 93.88 161 CYS A O 1
ATOM 1299 N N . PHE A 1 162 ? -9.419 5.394 12.927 1.00 94.38 162 PHE A N 1
ATOM 1300 C CA . PHE A 1 162 ? -8.065 4.889 13.185 1.00 94.38 162 PHE A CA 1
ATOM 1301 C C . PHE A 1 162 ? -7.950 4.208 14.557 1.00 94.38 162 PHE A C 1
ATOM 1303 O O . PHE A 1 162 ? -7.235 3.210 14.714 1.00 94.38 162 PHE A O 1
ATOM 1310 N N . GLU A 1 163 ? -8.677 4.712 15.553 1.00 94.62 163 GLU A N 1
ATOM 1311 C CA . GLU A 1 163 ? -8.780 4.064 16.856 1.00 94.62 163 GLU A CA 1
ATOM 1312 C C . GLU A 1 163 ? -9.460 2.693 16.750 1.00 94.62 163 GLU A C 1
ATOM 1314 O O . GLU A 1 163 ? -8.963 1.715 17.315 1.00 94.62 163 GLU A O 1
ATOM 1319 N N . TYR A 1 164 ? -10.528 2.586 15.955 1.00 95.31 164 TYR A N 1
ATOM 1320 C CA . TYR A 1 164 ? -11.193 1.320 15.668 1.00 95.31 164 TYR A CA 1
ATOM 1321 C C . TYR A 1 164 ? -10.223 0.306 15.056 1.00 95.31 164 TYR A C 1
ATOM 1323 O O . TYR A 1 164 ? -10.126 -0.818 15.546 1.00 95.31 164 TYR A O 1
ATOM 1331 N N . LEU A 1 165 ? -9.442 0.708 14.045 1.00 94.38 165 LEU A N 1
ATOM 1332 C CA . LEU A 1 165 ? -8.416 -0.153 13.438 1.00 94.38 165 LEU A CA 1
ATOM 1333 C C . LEU A 1 165 ? -7.393 -0.648 14.467 1.00 94.38 165 LEU A C 1
ATOM 1335 O O . LEU A 1 165 ? -7.025 -1.822 14.454 1.00 94.38 165 LEU A O 1
ATOM 1339 N N . SER A 1 166 ? -6.970 0.231 15.378 1.00 93.75 166 SER A N 1
ATOM 1340 C CA . SER A 1 166 ? -6.017 -0.106 16.442 1.00 93.75 166 SER A CA 1
ATOM 1341 C C . SER A 1 166 ? -6.584 -1.129 17.428 1.00 93.75 166 SER A C 1
ATOM 1343 O O . SER A 1 166 ? -5.870 -2.030 17.860 1.00 93.75 166 SER A O 1
ATOM 1345 N N . ARG A 1 167 ? -7.877 -1.023 17.760 1.00 94.38 167 ARG A N 1
ATOM 1346 C CA . ARG A 1 167 ? -8.573 -1.982 18.632 1.00 94.38 167 ARG A CA 1
ATOM 1347 C C . ARG A 1 167 ? -8.874 -3.303 17.921 1.00 94.38 167 ARG A C 1
ATOM 1349 O O . ARG A 1 167 ? -8.786 -4.355 18.543 1.00 94.38 167 ARG A O 1
ATOM 1356 N N . LYS A 1 168 ? -9.220 -3.261 16.629 1.00 94.06 168 LYS A N 1
ATOM 1357 C CA . LYS A 1 168 ? -9.566 -4.441 15.820 1.00 94.06 168 LYS A CA 1
ATOM 1358 C C . LYS A 1 168 ? -8.359 -5.336 15.555 1.00 94.06 168 LYS A C 1
ATOM 1360 O O . LYS A 1 168 ? -8.495 -6.557 15.542 1.00 94.06 168 LYS A O 1
ATOM 1365 N N . PHE A 1 169 ? -7.189 -4.732 15.357 1.00 94.00 169 PHE A N 1
ATOM 1366 C CA . PHE A 1 169 ? -5.941 -5.436 15.075 1.00 94.00 169 PHE A CA 1
ATOM 1367 C C . PHE A 1 169 ? -4.893 -5.152 16.160 1.00 94.00 169 PHE A C 1
ATOM 1369 O O . PHE A 1 169 ? -3.882 -4.511 15.873 1.00 94.00 169 PHE A O 1
ATOM 1376 N N . PRO A 1 170 ? -5.078 -5.656 17.396 1.00 92.50 170 PRO A N 1
ATOM 1377 C CA . PRO A 1 170 ? -4.150 -5.389 18.498 1.00 92.50 170 PRO A CA 1
ATOM 1378 C C . PRO A 1 170 ? -2.749 -5.980 18.257 1.00 92.50 170 PRO A C 1
ATOM 1380 O O . PRO A 1 170 ? -1.774 -5.517 18.838 1.00 92.50 170 PRO A O 1
ATOM 1383 N N . GLY A 1 171 ? -2.631 -6.980 17.373 1.00 92.00 171 GLY A N 1
ATOM 1384 C CA . GLY A 1 171 ? -1.346 -7.543 16.942 1.00 92.00 171 GLY A CA 1
ATOM 1385 C C . GLY A 1 171 ? -0.565 -6.669 15.949 1.00 92.00 171 GLY A C 1
ATOM 1386 O O . GLY A 1 171 ? 0.587 -6.976 15.637 1.00 92.00 171 GLY A O 1
ATOM 1387 N N . LEU A 1 172 ? -1.161 -5.588 15.431 1.00 92.75 172 LEU A N 1
ATOM 1388 C CA . LEU A 1 172 ? -0.466 -4.608 14.601 1.00 92.75 172 LEU A CA 1
ATOM 1389 C C . LEU A 1 172 ? -0.025 -3.422 15.456 1.00 92.75 172 LEU A C 1
ATOM 1391 O O . LEU A 1 172 ? -0.819 -2.808 16.163 1.00 92.75 172 LEU A O 1
ATOM 1395 N N . SER A 1 173 ? 1.252 -3.052 15.339 1.00 94.50 173 SER A N 1
ATOM 1396 C CA . SER A 1 173 ? 1.740 -1.833 15.977 1.00 94.50 173 SER A CA 1
ATOM 1397 C C . SER A 1 173 ? 1.104 -0.592 15.341 1.00 94.50 173 SER A C 1
ATOM 1399 O O . SER A 1 173 ? 0.719 -0.592 14.162 1.00 94.50 173 SER A O 1
ATOM 1401 N N . LYS A 1 174 ? 1.046 0.510 16.098 1.00 91.56 174 LYS A N 1
ATOM 1402 C CA . LYS A 1 174 ? 0.519 1.788 15.596 1.00 91.56 174 LYS A CA 1
ATOM 1403 C C . LYS A 1 174 ? 1.297 2.285 14.377 1.00 91.56 174 LYS A C 1
ATOM 1405 O O . LYS A 1 174 ? 0.715 2.918 13.503 1.00 91.56 174 LYS A O 1
ATOM 1410 N N . GLU A 1 175 ? 2.586 1.987 14.282 1.00 93.94 175 GLU A N 1
ATOM 1411 C CA . GLU A 1 175 ? 3.457 2.352 13.162 1.00 93.94 175 GLU A CA 1
ATOM 1412 C C . GLU A 1 175 ? 3.075 1.574 11.902 1.00 93.94 175 GLU A C 1
ATOM 1414 O O . GLU A 1 175 ? 2.943 2.175 10.834 1.00 93.94 175 GLU A O 1
ATOM 1419 N N . LYS A 1 176 ? 2.814 0.263 12.021 1.00 93.94 176 LYS A N 1
ATOM 1420 C CA . LYS A 1 176 ? 2.323 -0.563 10.906 1.00 93.94 176 LYS A CA 1
ATOM 1421 C C . LYS A 1 176 ? 0.962 -0.079 10.413 1.00 93.94 176 LYS A C 1
ATOM 1423 O O . LYS A 1 176 ? 0.778 0.080 9.205 1.00 93.94 176 LYS A O 1
ATOM 1428 N N . LEU A 1 177 ? 0.055 0.246 11.336 1.00 93.94 177 LEU A N 1
ATOM 1429 C CA . LEU A 1 177 ? -1.244 0.836 11.009 1.00 93.94 177 LEU A CA 1
ATOM 1430 C C . LEU A 1 177 ? -1.079 2.196 10.323 1.00 93.94 177 LEU A C 1
ATOM 1432 O O . LEU A 1 177 ? -1.614 2.400 9.241 1.00 93.94 177 LEU A O 1
ATOM 1436 N N . LYS A 1 178 ? -0.276 3.117 10.872 1.00 93.19 178 LYS A N 1
ATOM 1437 C CA . LYS A 1 178 ? -0.004 4.430 10.254 1.00 93.19 178 LYS A CA 1
ATOM 1438 C C . LYS A 1 178 ? 0.577 4.301 8.848 1.00 93.19 178 LYS A C 1
ATOM 1440 O O . LYS A 1 178 ? 0.222 5.094 7.974 1.00 93.19 178 LYS A O 1
ATOM 1445 N N . ALA A 1 179 ? 1.444 3.312 8.640 1.00 92.81 179 ALA A N 1
ATOM 1446 C CA . ALA A 1 179 ? 2.050 3.001 7.354 1.00 92.81 179 ALA A CA 1
ATOM 1447 C C . ALA A 1 179 ? 1.090 2.310 6.370 1.00 92.81 179 ALA A C 1
ATOM 1449 O O . ALA A 1 179 ? 1.439 2.207 5.190 1.00 92.81 179 ALA A O 1
ATOM 1450 N N . GLY A 1 180 ? -0.090 1.875 6.831 1.00 92.75 180 GLY A N 1
ATOM 1451 C CA . GLY A 1 180 ? -1.094 1.179 6.035 1.00 92.75 180 GLY A CA 1
ATOM 1452 C C . GLY A 1 180 ? -0.667 -0.239 5.649 1.00 92.75 180 GLY A C 1
ATOM 1453 O O . GLY A 1 180 ? -0.934 -0.677 4.534 1.00 92.75 180 GLY A O 1
ATOM 1454 N N . ILE A 1 181 ? 0.073 -0.922 6.527 1.00 92.00 181 ILE A N 1
ATOM 1455 C CA . ILE A 1 181 ? 0.586 -2.275 6.293 1.00 92.00 181 ILE A CA 1
ATOM 1456 C C . ILE A 1 181 ? -0.443 -3.279 6.812 1.00 92.00 181 ILE A C 1
ATOM 1458 O O . ILE A 1 181 ? -0.558 -3.475 8.019 1.00 92.00 181 ILE A O 1
ATOM 1462 N N . PHE A 1 182 ? -1.155 -3.914 5.883 1.00 91.25 182 PHE A N 1
ATOM 1463 C CA . PHE A 1 182 ? -2.119 -4.979 6.149 1.00 91.25 182 PHE A CA 1
ATOM 1464 C C . PHE A 1 182 ? -1.820 -6.181 5.262 1.00 91.25 182 PHE A C 1
ATOM 1466 O O . PHE A 1 182 ? -1.299 -6.023 4.155 1.00 91.25 182 PHE A O 1
ATOM 1473 N N . ASP A 1 183 ? -2.182 -7.371 5.723 1.00 90.62 183 ASP A N 1
ATOM 1474 C CA . ASP A 1 183 ? -2.228 -8.554 4.870 1.00 90.62 183 ASP A CA 1
ATOM 1475 C C . ASP A 1 183 ? -3.603 -8.718 4.193 1.00 90.62 183 ASP A C 1
ATOM 1477 O O . ASP A 1 183 ? -4.588 -8.040 4.506 1.00 90.62 183 ASP A O 1
ATOM 1481 N N . GLY A 1 184 ? -3.679 -9.637 3.230 1.00 88.75 184 GLY A N 1
ATOM 1482 C CA . GLY A 1 184 ? -4.919 -9.892 2.499 1.00 88.75 184 GLY A CA 1
ATOM 1483 C C . GLY A 1 184 ? -6.064 -10.408 3.372 1.00 88.75 184 GLY A C 1
ATOM 1484 O O . GLY A 1 184 ? -7.226 -10.141 3.066 1.00 88.75 184 GLY A O 1
ATOM 1485 N N . SER A 1 185 ? -5.763 -11.134 4.449 1.00 91.25 185 SER A N 1
ATOM 1486 C CA . SER A 1 185 ? -6.771 -11.678 5.362 1.00 91.25 185 SER A CA 1
ATOM 1487 C C . SER A 1 185 ? -7.395 -10.580 6.224 1.00 91.25 185 SER A C 1
ATOM 1489 O O . SER A 1 185 ? -8.619 -10.506 6.327 1.00 91.25 185 SER A O 1
ATOM 1491 N N . GLN A 1 186 ? -6.577 -9.658 6.732 1.00 92.69 186 GLN A N 1
ATOM 1492 C CA . GLN A 1 186 ? -6.993 -8.501 7.519 1.00 92.69 186 GLN A CA 1
ATOM 1493 C C . GLN A 1 186 ? -7.879 -7.565 6.698 1.00 92.69 186 GLN A C 1
ATOM 1495 O O . GLN A 1 186 ? -8.934 -7.151 7.174 1.00 92.69 186 GLN A O 1
ATOM 1500 N N . ILE A 1 187 ? -7.506 -7.291 5.442 1.00 91.19 187 ILE A N 1
ATOM 1501 C CA . ILE A 1 187 ? -8.322 -6.473 4.532 1.00 91.19 187 ILE A CA 1
ATOM 1502 C C . ILE A 1 187 ? -9.678 -7.136 4.289 1.00 91.19 187 ILE A C 1
ATOM 1504 O O . ILE A 1 187 ? -10.711 -6.488 4.420 1.00 91.19 187 ILE A O 1
ATOM 1508 N N . ARG A 1 188 ? -9.700 -8.438 3.974 1.00 90.25 188 ARG A N 1
ATOM 1509 C CA . ARG A 1 188 ? -10.956 -9.174 3.745 1.00 90.25 188 ARG A CA 1
ATOM 1510 C C . ARG A 1 188 ? -11.851 -9.192 4.981 1.00 90.25 188 ARG A C 1
ATOM 1512 O O . ARG A 1 188 ? -13.068 -9.119 4.838 1.00 90.25 188 ARG A O 1
ATOM 1519 N N . LEU A 1 189 ? -11.261 -9.304 6.169 1.00 92.25 189 LEU A N 1
ATOM 1520 C CA . LEU A 1 189 ? -11.984 -9.259 7.437 1.00 92.25 189 LEU A CA 1
ATOM 1521 C C . LEU A 1 189 ? -12.609 -7.879 7.651 1.00 92.25 189 LEU A C 1
ATOM 1523 O O . LEU A 1 189 ? -13.784 -7.790 7.987 1.00 92.25 189 LEU A O 1
ATOM 1527 N N . LEU A 1 190 ? -11.850 -6.820 7.377 1.00 92.12 190 LEU A N 1
ATOM 1528 C CA . LEU A 1 190 ? -12.305 -5.441 7.503 1.00 92.12 190 LEU A CA 1
ATOM 1529 C C . LEU A 1 190 ? -13.406 -5.085 6.492 1.00 92.12 190 LEU A C 1
ATOM 1531 O O . LEU A 1 190 ? -14.376 -4.430 6.848 1.00 92.12 190 LEU A O 1
ATOM 1535 N N . MET A 1 191 ? -13.301 -5.560 5.247 1.00 90.06 191 MET A N 1
ATOM 1536 C CA . MET A 1 191 ? -14.325 -5.355 4.210 1.00 90.06 191 MET A CA 1
ATOM 1537 C C . MET A 1 191 ? -15.677 -5.990 4.562 1.00 90.06 191 MET A C 1
ATOM 1539 O O . MET A 1 191 ? -16.704 -5.527 4.079 1.00 90.06 191 MET A O 1
ATOM 1543 N N . LYS A 1 192 ? -15.685 -7.049 5.380 1.00 90.06 192 LYS A N 1
ATOM 1544 C CA . LYS A 1 192 ? -16.910 -7.713 5.855 1.00 90.06 192 LYS A CA 1
ATOM 1545 C C . LYS A 1 192 ? -17.460 -7.106 7.147 1.00 90.06 192 LYS A C 1
ATOM 1547 O O . LYS A 1 192 ? -18.542 -7.491 7.583 1.00 90.06 192 LYS A O 1
ATOM 1552 N N . ASP A 1 193 ? -16.709 -6.218 7.791 1.00 92.25 193 ASP A N 1
ATOM 1553 C CA . ASP A 1 193 ? -17.062 -5.688 9.099 1.00 92.25 193 ASP A CA 1
ATOM 1554 C C . ASP A 1 193 ? -17.953 -4.453 8.979 1.00 92.25 193 ASP A C 1
ATOM 1556 O O . ASP A 1 193 ? -17.490 -3.333 8.760 1.00 92.25 193 ASP A O 1
ATOM 1560 N N . ASN A 1 194 ? -19.253 -4.651 9.184 1.00 89.75 194 ASN A N 1
ATOM 1561 C CA . ASN A 1 194 ? -20.219 -3.557 9.164 1.00 89.75 194 ASN A CA 1
ATOM 1562 C C . ASN A 1 194 ? -19.962 -2.528 10.277 1.00 89.75 194 ASN A C 1
ATOM 1564 O O . ASN A 1 194 ? -20.270 -1.351 10.096 1.00 89.75 194 ASN A O 1
ATOM 1568 N N . ASN A 1 195 ? -19.356 -2.922 11.404 1.00 90.62 195 ASN A N 1
ATOM 1569 C CA . ASN A 1 195 ? -19.068 -1.997 12.505 1.00 90.62 195 ASN A CA 1
ATOM 1570 C C . ASN A 1 195 ? -17.958 -1.007 12.147 1.00 90.62 195 ASN A C 1
ATOM 1572 O O . ASN A 1 195 ? -17.922 0.094 12.690 1.00 90.62 195 ASN A O 1
ATOM 1576 N N . PHE A 1 196 ? -17.077 -1.368 11.211 1.00 91.12 196 PHE A N 1
ATOM 1577 C CA . PHE A 1 196 ? -16.024 -0.469 10.759 1.00 91.12 196 PHE A CA 1
ATOM 1578 C C . PHE A 1 196 ? -16.607 0.777 10.083 1.00 91.12 196 PHE A C 1
ATOM 1580 O O . PHE A 1 196 ? -16.147 1.884 10.346 1.00 91.12 196 PHE A O 1
ATOM 1587 N N . ILE A 1 197 ? -17.683 0.626 9.304 1.00 89.69 197 ILE A N 1
ATOM 1588 C CA . ILE A 1 197 ? -18.365 1.747 8.636 1.00 89.69 197 ILE A CA 1
ATOM 1589 C C . ILE A 1 197 ? -18.957 2.723 9.661 1.00 89.69 197 ILE A C 1
ATOM 1591 O O . ILE A 1 197 ? -18.921 3.928 9.452 1.00 89.69 197 ILE A O 1
ATOM 1595 N N . HIS A 1 198 ? -19.434 2.220 10.802 1.00 90.31 198 HIS A N 1
ATOM 1596 C CA . HIS A 1 198 ? -19.984 3.057 11.875 1.00 90.31 198 HIS A CA 1
ATOM 1597 C C . HIS A 1 198 ? -18.906 3.863 12.616 1.00 90.31 198 HIS A C 1
ATOM 1599 O O . HIS A 1 198 ? -19.226 4.815 13.320 1.00 90.31 198 HIS A O 1
ATOM 1605 N N . SER A 1 199 ? -17.629 3.488 12.476 1.00 90.69 199 SER A N 1
ATOM 1606 C CA . SER A 1 199 ? -16.502 4.235 13.049 1.00 90.69 199 SER A CA 1
ATOM 1607 C C . SER A 1 199 ? -16.026 5.402 12.170 1.00 90.69 199 SER A C 1
ATOM 1609 O O . SER A 1 199 ? -15.178 6.181 12.607 1.00 90.69 199 SER A O 1
ATOM 1611 N N . MET A 1 200 ? -16.545 5.511 10.942 1.00 92.38 200 MET A N 1
ATOM 1612 C CA . MET A 1 200 ? -16.139 6.490 9.930 1.00 92.38 200 MET A CA 1
ATOM 1613 C C . MET A 1 200 ? -17.028 7.732 9.926 1.00 92.38 200 MET A C 1
ATOM 1615 O O . MET A 1 200 ? -18.214 7.661 10.238 1.00 92.38 200 MET A O 1
ATOM 1619 N N . ASN A 1 201 ? -16.464 8.863 9.498 1.00 91.56 201 ASN A N 1
ATOM 1620 C CA . ASN A 1 201 ? -17.264 10.020 9.084 1.00 91.56 201 ASN A CA 1
ATOM 1621 C C . ASN A 1 201 ? -17.844 9.831 7.665 1.00 91.56 201 ASN A C 1
ATOM 1623 O O . ASN A 1 201 ? -17.467 8.902 6.952 1.00 91.56 201 ASN A O 1
ATOM 1627 N N . ASP A 1 202 ? -18.738 10.724 7.233 1.00 89.06 202 ASP A N 1
ATOM 1628 C CA . ASP A 1 202 ? -19.427 10.596 5.939 1.00 89.06 202 ASP A CA 1
ATOM 1629 C C . ASP A 1 202 ? -18.473 10.557 4.731 1.00 89.06 202 ASP A C 1
ATOM 1631 O O . ASP A 1 202 ? -18.713 9.809 3.781 1.00 89.06 202 ASP A O 1
ATOM 1635 N N . LEU A 1 203 ? -17.371 11.317 4.776 1.00 88.62 203 LEU A N 1
ATOM 1636 C CA . LEU A 1 203 ? -16.358 11.345 3.714 1.00 88.62 203 LEU A CA 1
ATOM 1637 C C . LEU A 1 203 ? -15.563 10.034 3.672 1.00 88.62 203 LEU A C 1
ATOM 1639 O O . LEU A 1 203 ? -15.450 9.407 2.623 1.00 88.62 203 LEU A O 1
ATOM 1643 N N . GLU A 1 204 ? -15.078 9.579 4.827 1.00 90.38 204 GLU A N 1
ATOM 1644 C CA . GLU A 1 204 ? -14.367 8.307 4.986 1.00 90.38 204 GLU A CA 1
ATOM 1645 C C . GLU A 1 204 ? -15.249 7.124 4.565 1.00 90.38 204 GLU A C 1
ATOM 1647 O O . GLU A 1 204 ? -14.792 6.224 3.861 1.00 90.38 204 GLU A O 1
ATOM 1652 N N . ALA A 1 205 ? -16.533 7.143 4.930 1.00 90.69 205 ALA A N 1
ATOM 1653 C CA . ALA A 1 205 ? -17.490 6.110 4.560 1.00 90.69 205 ALA A CA 1
ATOM 1654 C C . ALA A 1 205 ? -17.793 6.108 3.054 1.00 90.69 205 ALA A C 1
ATOM 1656 O O . ALA A 1 205 ? -17.946 5.034 2.465 1.00 90.69 205 ALA A O 1
ATOM 1657 N N . ALA A 1 206 ? -17.885 7.277 2.413 1.00 89.31 206 ALA A N 1
ATOM 1658 C CA . ALA A 1 206 ? -18.058 7.384 0.965 1.00 89.31 206 ALA A CA 1
ATOM 1659 C C . ALA A 1 206 ? -16.830 6.852 0.204 1.00 89.31 206 ALA A C 1
ATOM 1661 O O . ALA A 1 206 ? -16.975 6.070 -0.744 1.00 89.31 206 ALA A O 1
ATOM 1662 N N . ASP A 1 207 ? -15.627 7.197 0.664 1.00 88.00 207 ASP A N 1
ATOM 1663 C CA . ASP A 1 207 ? -14.369 6.684 0.116 1.00 88.00 207 ASP A CA 1
ATOM 1664 C C . ASP A 1 207 ? -14.255 5.166 0.315 1.00 88.00 207 ASP A C 1
ATOM 1666 O O . ASP A 1 207 ? -13.915 4.430 -0.616 1.00 88.00 207 ASP A O 1
ATOM 1670 N N . TRP A 1 208 ? -14.621 4.661 1.497 1.00 89.94 208 TRP A N 1
ATOM 1671 C CA . TRP A 1 208 ? -14.620 3.229 1.791 1.00 89.94 208 TRP A CA 1
ATOM 1672 C C . TRP A 1 208 ? -15.618 2.452 0.928 1.00 89.94 208 TRP A C 1
ATOM 1674 O O . TRP A 1 208 ? -15.288 1.392 0.398 1.00 89.94 208 TRP A O 1
ATOM 1684 N N . LYS A 1 209 ? -16.827 2.980 0.714 1.00 87.69 209 LYS A N 1
ATOM 1685 C CA . LYS A 1 209 ? -17.808 2.375 -0.204 1.00 87.69 209 LYS A CA 1
ATOM 1686 C C . LYS A 1 209 ? -17.277 2.327 -1.635 1.00 87.69 209 LYS A C 1
ATOM 1688 O O . LYS A 1 209 ? -17.437 1.308 -2.300 1.00 87.69 209 LYS A O 1
ATOM 1693 N N . SER A 1 210 ? -16.598 3.382 -2.081 1.00 85.38 210 SER A N 1
ATOM 1694 C CA . SER A 1 210 ? -15.946 3.413 -3.397 1.00 85.38 210 SER A CA 1
ATOM 1695 C C . SER A 1 210 ? -14.852 2.347 -3.512 1.00 85.38 210 SER A C 1
ATOM 1697 O O . SER A 1 210 ? -14.728 1.703 -4.551 1.00 85.38 210 SER A O 1
ATOM 1699 N N . PHE A 1 211 ? -14.113 2.094 -2.428 1.00 83.38 211 PHE A N 1
ATOM 1700 C CA . PHE A 1 211 ? -13.134 1.008 -2.347 1.00 83.38 211 PHE A CA 1
ATOM 1701 C C . PHE A 1 211 ? -13.768 -0.393 -2.436 1.00 83.38 211 PHE A C 1
ATOM 1703 O O . PHE A 1 211 ? -13.177 -1.284 -3.042 1.00 83.38 211 PHE A O 1
ATOM 1710 N N . LEU A 1 212 ? -14.963 -0.607 -1.872 1.00 81.62 212 LEU A N 1
ATOM 1711 C CA . LEU A 1 212 ? -15.661 -1.901 -1.935 1.00 81.62 212 LEU A CA 1
ATOM 1712 C C . LEU A 1 212 ? -16.209 -2.239 -3.333 1.00 81.62 212 LEU A C 1
ATOM 1714 O O . LEU A 1 212 ? -16.411 -3.416 -3.627 1.00 81.62 212 LEU A O 1
ATOM 1718 N N . LEU A 1 213 ? -16.456 -1.229 -4.173 1.00 73.62 213 LEU A N 1
ATOM 1719 C CA . LEU A 1 213 ? -16.987 -1.385 -5.535 1.00 73.62 213 LEU A CA 1
ATOM 1720 C C . LEU A 1 213 ? -15.928 -1.825 -6.570 1.00 73.62 213 LEU A C 1
ATOM 1722 O O . LEU A 1 213 ? -16.282 -2.072 -7.722 1.00 73.62 213 LEU A O 1
ATOM 1726 N N . TRP A 1 214 ? -14.658 -1.933 -6.165 1.00 60.00 214 TRP A N 1
ATOM 1727 C CA . TRP A 1 214 ? -13.516 -2.417 -6.959 1.00 60.00 214 TRP A CA 1
ATOM 1728 C C . TRP A 1 214 ? -13.045 -3.814 -6.507 1.00 60.00 214 TRP A C 1
ATOM 1730 O O . TRP A 1 214 ? -12.551 -4.586 -7.356 1.00 60.00 214 TRP A O 1
#

Secondary structure (DSSP, 8-state):
--------------------------------S--PBPHHHHHHHHHHTT--HHHHHHHHHHHHHTT-B-TT--GGGGGGHHHHGGGG---GGGTB---TT-TTTTTT-SSPPBP----TTSTT--S--SS-GGG----HHHHHHHHHHHHHHHS-TTSHHHHHHHHH-TTS-HHHHHTT---HHHHHHHHT-HHHHHTS-HHHHHHHHHHHT-

pLDDT: mean 73.53, std 18.26, range [32.44, 95.31]

Organism: NCBI:txid1421715

Sequence (214 aa):
MSQDLSDLSDLSDTEMVEFFSDERDSDFEVSTAPSLFSQDALSDLIRDLDLSKERSELLASRLKEKHLLSQGTKITCYRDREKVNKVGTLNFHAICLWDSRAKKDHWLKKDWPLRNNMSVGKQNIINPPLVSRDKIILPPLHIKLGFMKQYVKALNKTGPCFEYLSRKFPGLSKEKLKAGIFDGSQIRLLMKDNNFIHSMNDLEAADWKSFLLW

Radius of gyration: 35.04 Å; chains: 1; bounding box: 80×98×66 Å